Protein AF-A0A357XX89-F1 (afdb_monomer_lite)

Foldseek 3Di:
DQLCLQLQHDDDDPPPDDDDHHDVDDDDDPPPLPDRARLPAQEAEAQAADPDLVSVLSRCVSPVRDDPVHPHHHYFYQRCNCVNQFASVPRDPDDDPPDDDDDQDWDADPPPRDTGHPPDQADPPPGDGDDDPDPDHGHPGTDPGDNHFFDKDKDKAFFPDKAKDWDDDVPDDPPDFIWIKIWTDRDDVDTAIDIQGLQDDDPSNVVNQVVLVVFFPEGRDNHSVVVNVQVVVQRGFDFRMWIWMDGGPDPHIDTDDTHTDPDHDDHPVVCPPDPPVPPPVVVPPPDDDDWDWDQPPDDDPPDDPPRTDTDDPDDPDPDDDDD

Sequence (323 aa):
RILRRFKGESFQKDLLGSETGPLKYLANVNVLTTGFDAPNVDCVILLRPTASPGLYYQMVGRGFRLHETKNDCLVLDYGGNILRHGPVDAIQIGEKQSKGGGNAPAKECPECLALIHAALRTCPDCGYEFPEPEKEKHDDHASNEGVLSGEITDTEWDVEEVHYHVHTRRGAAESDPRTMRVDYRVGFNQYQSEWVCPEHSGWARKKFEKWWSDRSNDPPPDSAEDAVKLADAGSLSIPVNIVVRKIGGEKFDRIIKYTLPPEKPPAVGELVETDMSLCEKCLNSGYDDGFELVCKNGWKPGGDCSHFEGVTENNPDTDDVPF

pLDDT: mean 72.77, std 19.87, range [28.16, 97.06]

Radius of gyration: 30.78 Å; chains: 1; bounding box: 59×61×98 Å

Structure (mmCIF, N/CA/C/O backbone):
data_AF-A0A357XX89-F1
#
_entry.id   AF-A0A357XX89-F1
#
loop_
_atom_site.group_PDB
_atom_site.id
_atom_site.type_symbol
_atom_site.label_atom_id
_atom_site.label_alt_id
_atom_site.label_comp_id
_atom_site.label_asym_id
_atom_site.label_entity_id
_atom_site.label_seq_id
_atom_site.pdbx_PDB_ins_code
_atom_site.Cartn_x
_atom_site.Cartn_y
_atom_site.Cartn_z
_atom_site.occupancy
_atom_site.B_iso_or_equiv
_atom_site.auth_seq_id
_atom_site.auth_comp_id
_atom_site.auth_asym_id
_atom_site.auth_atom_id
_atom_site.pdbx_PDB_model_num
ATOM 1 N N . ARG A 1 1 ? -26.723 5.612 37.850 1.00 74.56 1 ARG A N 1
ATOM 2 C CA . ARG A 1 1 ? -26.738 4.140 38.069 1.00 74.56 1 ARG A CA 1
ATOM 3 C C . ARG A 1 1 ? -25.933 3.380 37.008 1.00 74.56 1 ARG A C 1
ATOM 5 O O . ARG A 1 1 ? -24.993 2.704 37.388 1.00 74.56 1 ARG A O 1
ATOM 12 N N . ILE A 1 2 ? -26.245 3.509 35.709 1.00 81.44 2 ILE A N 1
ATOM 13 C CA . ILE A 1 2 ? -25.556 2.785 34.613 1.00 81.44 2 ILE A CA 1
ATOM 14 C C . ILE A 1 2 ? -24.047 3.083 34.568 1.00 81.44 2 ILE A C 1
ATOM 16 O O . ILE A 1 2 ? -23.249 2.156 34.601 1.00 81.44 2 ILE A O 1
ATOM 20 N N . LEU A 1 3 ? -23.655 4.364 34.592 1.00 83.62 3 LEU A N 1
ATOM 21 C CA . LEU A 1 3 ? -22.240 4.754 34.494 1.00 83.62 3 LEU A CA 1
ATOM 22 C C . LEU A 1 3 ? -21.387 4.213 35.652 1.00 83.62 3 LEU A C 1
ATOM 24 O O . LEU A 1 3 ? -20.301 3.713 35.412 1.00 83.62 3 LEU A O 1
ATOM 28 N N . ARG A 1 4 ? -21.901 4.237 36.891 1.00 80.94 4 ARG A N 1
ATOM 29 C CA . ARG A 1 4 ? -21.201 3.670 38.061 1.00 80.94 4 ARG A CA 1
ATOM 30 C C . ARG A 1 4 ? -20.946 2.167 37.912 1.00 80.94 4 ARG A C 1
ATOM 32 O O . ARG A 1 4 ? -19.839 1.710 38.150 1.00 80.94 4 ARG A O 1
ATOM 39 N N . ARG A 1 5 ? -21.946 1.417 37.429 1.00 84.56 5 ARG A N 1
ATOM 40 C CA . ARG A 1 5 ? -21.818 -0.028 37.162 1.00 84.56 5 ARG A CA 1
ATOM 41 C C . ARG A 1 5 ? -20.807 -0.342 36.061 1.00 84.56 5 ARG A C 1
ATOM 43 O O . ARG A 1 5 ? -20.172 -1.386 36.121 1.00 84.56 5 ARG A O 1
ATOM 50 N N . PHE A 1 6 ? -20.685 0.528 35.060 1.00 86.44 6 PHE A N 1
ATOM 51 C CA . PHE A 1 6 ? -19.692 0.385 33.994 1.00 86.44 6 PHE A CA 1
ATOM 52 C C . PHE A 1 6 ? -18.270 0.737 34.463 1.00 86.44 6 PHE A C 1
ATOM 54 O O . PHE A 1 6 ? -17.306 0.105 34.050 1.00 86.44 6 PHE A O 1
ATOM 61 N N . LYS A 1 7 ? -18.135 1.695 35.388 1.00 84.50 7 LYS A N 1
ATOM 62 C CA . LYS A 1 7 ? -16.857 2.041 36.034 1.00 84.50 7 LYS A CA 1
ATOM 63 C C . LYS A 1 7 ? -16.390 1.022 37.084 1.00 84.50 7 LYS A C 1
ATOM 65 O O . LYS A 1 7 ? -15.331 1.200 37.666 1.00 84.50 7 LYS A O 1
ATOM 70 N N . GLY A 1 8 ? -17.195 -0.002 37.378 1.00 78.75 8 GLY A N 1
ATOM 71 C CA . GLY A 1 8 ? -16.906 -0.960 38.448 1.00 78.75 8 GLY A CA 1
ATOM 72 C C . GLY A 1 8 ? -17.063 -0.392 39.866 1.00 78.75 8 GLY A C 1
ATOM 73 O O . GLY A 1 8 ? -16.639 -1.028 40.824 1.00 78.75 8 GLY A O 1
ATOM 74 N N . GLU A 1 9 ? -17.686 0.781 40.025 1.00 79.69 9 GLU A N 1
ATOM 75 C CA . GLU A 1 9 ? -17.925 1.388 41.338 1.00 79.69 9 GLU A CA 1
ATOM 76 C C . GLU A 1 9 ? -19.002 0.606 42.109 1.00 79.69 9 GLU A C 1
ATOM 78 O O . GLU A 1 9 ? -20.090 0.328 41.586 1.00 79.69 9 GLU A O 1
ATOM 83 N N . SER A 1 10 ? -18.732 0.304 43.383 1.00 64.69 10 SER A N 1
ATOM 84 C CA . SER A 1 10 ? -19.723 -0.280 44.285 1.00 64.69 10 SER A CA 1
ATOM 85 C C . SER A 1 10 ? -20.848 0.728 44.559 1.00 64.69 10 SER A C 1
ATOM 87 O O . SER A 1 10 ? -20.623 1.913 44.810 1.00 64.69 10 SER A O 1
ATOM 89 N N . PHE A 1 11 ? -22.100 0.278 44.463 1.00 65.50 11 PHE A N 1
ATOM 90 C CA . PHE A 1 11 ? -23.271 1.139 44.635 1.00 65.50 11 PHE A CA 1
ATOM 91 C C . PHE A 1 11 ? -24.278 0.509 45.599 1.00 65.50 11 PHE A C 1
ATOM 93 O O . PHE A 1 11 ? -24.669 -0.646 45.433 1.00 65.50 11 PHE A O 1
ATOM 100 N N . GLN A 1 12 ? -24.719 1.288 46.588 1.00 57.09 12 GLN A N 1
ATOM 101 C CA . GLN A 1 12 ? -25.722 0.890 47.577 1.00 57.09 12 GLN A CA 1
ATOM 102 C C . GLN A 1 12 ? -27.133 0.929 46.955 1.00 57.09 12 GLN A C 1
ATOM 104 O O . GLN A 1 12 ? -27.479 1.871 46.245 1.00 57.09 12 GLN A O 1
ATOM 109 N N . LYS A 1 13 ? -27.930 -0.124 47.160 1.00 64.69 13 LYS A N 1
ATOM 110 C CA . LYS A 1 13 ? -29.191 -0.385 46.433 1.00 64.69 13 LYS A CA 1
ATOM 111 C C . LYS A 1 13 ? -30.375 0.482 46.862 1.00 64.69 13 LYS A C 1
ATOM 113 O O . LYS A 1 13 ? -30.379 1.048 47.948 1.00 64.69 13 LYS A O 1
ATOM 118 N N . ASP A 1 14 ? -31.409 0.481 46.012 1.00 60.31 14 ASP A N 1
ATOM 119 C CA . ASP A 1 14 ? -32.775 0.839 46.411 1.00 60.31 14 ASP A CA 1
ATOM 120 C C . ASP A 1 14 ? -33.359 -0.150 47.445 1.00 60.31 14 ASP A C 1
ATOM 122 O O . ASP A 1 14 ? -32.772 -1.202 47.722 1.00 60.31 14 ASP A O 1
ATOM 126 N N . LEU A 1 15 ? -34.515 0.230 48.004 1.00 55.16 15 LEU A N 1
ATOM 127 C CA . LEU A 1 15 ? -35.233 -0.369 49.137 1.00 55.16 15 LEU A CA 1
ATOM 128 C C . LEU A 1 15 ? -35.388 -1.909 49.120 1.00 55.16 15 LEU A C 1
ATOM 130 O O . LEU A 1 15 ? -35.645 -2.479 50.177 1.00 55.16 15 LEU A O 1
ATOM 134 N N . LEU A 1 16 ? -35.253 -2.585 47.969 1.00 64.25 16 LEU A N 1
ATOM 135 C CA . LEU A 1 16 ? -35.561 -4.019 47.798 1.00 64.25 16 LEU A CA 1
ATOM 136 C C . LEU A 1 16 ? -34.347 -4.954 47.633 1.00 64.25 16 LEU A C 1
ATOM 138 O O . LEU A 1 16 ? -34.515 -6.156 47.442 1.00 64.25 16 LEU A O 1
ATOM 142 N N . GLY A 1 17 ? -33.111 -4.461 47.742 1.00 56.22 17 GLY A N 1
ATOM 143 C CA . GLY A 1 17 ? -31.996 -5.339 48.122 1.00 56.22 17 GLY A CA 1
ATOM 144 C C . GLY A 1 17 ? -31.477 -6.370 47.095 1.00 56.22 17 GLY A C 1
ATOM 145 O O . GLY A 1 17 ? -30.687 -7.223 47.490 1.00 56.22 17 GLY A O 1
ATOM 146 N N . SER A 1 18 ? -31.758 -6.295 45.786 1.00 59.16 18 SER A N 1
ATOM 147 C CA . SER A 1 18 ? -31.159 -7.180 44.746 1.00 59.16 18 SER A CA 1
ATOM 148 C C . SER A 1 18 ? -29.853 -6.647 44.107 1.00 59.16 18 SER A C 1
ATOM 150 O O . SER A 1 18 ? -29.812 -5.487 43.688 1.00 59.16 18 SER A O 1
ATOM 152 N N . GLU A 1 19 ? -28.764 -7.444 44.044 1.00 57.56 19 GLU A N 1
ATOM 153 C CA . GLU A 1 19 ? -27.449 -7.032 43.474 1.00 57.56 19 GLU A CA 1
ATOM 154 C C . GLU A 1 19 ? -27.511 -6.950 41.955 1.00 57.56 19 GLU A C 1
ATOM 156 O O . GLU A 1 19 ? -27.766 -7.939 41.280 1.00 57.56 19 GLU A O 1
ATOM 161 N N . THR A 1 20 ? -27.259 -5.760 41.404 1.00 64.62 20 THR A N 1
ATOM 162 C CA . THR A 1 20 ? -27.005 -5.602 39.970 1.00 64.62 20 THR A CA 1
ATOM 163 C C . THR A 1 20 ? -25.501 -5.515 39.751 1.00 64.62 20 THR A C 1
ATOM 165 O O . THR A 1 20 ? -24.910 -4.486 40.076 1.00 64.62 20 THR A O 1
ATOM 168 N N . GLY A 1 21 ? -24.908 -6.575 39.197 1.00 72.25 21 GLY A N 1
ATOM 169 C CA . GLY A 1 21 ? -23.471 -6.669 38.920 1.00 72.25 21 GLY A CA 1
ATOM 170 C C . GLY A 1 21 ? -22.940 -5.629 37.915 1.00 72.25 21 GLY A C 1
ATOM 171 O O . GLY A 1 21 ? -23.723 -4.843 37.353 1.00 72.25 21 GLY A O 1
ATOM 172 N N . PRO A 1 22 ? -21.616 -5.602 37.687 1.00 81.62 22 PRO A N 1
ATOM 173 C CA . PRO A 1 22 ? -20.968 -4.648 36.790 1.00 81.62 22 PRO A CA 1
ATOM 174 C C . PRO A 1 22 ? -21.468 -4.786 35.346 1.00 81.62 22 PRO A C 1
ATOM 176 O O . PRO A 1 22 ? -21.982 -5.830 34.942 1.00 81.62 22 PRO A O 1
ATOM 179 N N . LEU A 1 23 ? -21.353 -3.708 34.571 1.00 85.25 23 LEU A N 1
ATOM 180 C CA . LEU A 1 23 ? -21.664 -3.718 33.139 1.00 85.25 23 LEU A CA 1
ATOM 181 C C . LEU A 1 23 ? -20.370 -3.834 32.340 1.00 85.25 23 LEU A C 1
ATOM 183 O O . LEU A 1 23 ? -19.458 -3.046 32.555 1.00 85.25 23 LEU A O 1
ATOM 187 N N . LYS A 1 24 ? -20.327 -4.781 31.398 1.00 86.31 24 LYS A N 1
ATOM 188 C CA . LYS A 1 24 ? -19.157 -5.013 30.539 1.00 86.31 24 LYS A CA 1
ATOM 189 C C . LYS A 1 24 ? -19.110 -4.086 29.318 1.00 86.31 24 LYS A C 1
ATOM 191 O O . LYS A 1 24 ? -18.036 -3.751 28.846 1.00 86.31 24 LYS A O 1
ATOM 196 N N . TYR A 1 25 ? -20.273 -3.651 28.829 1.00 89.31 25 TYR A N 1
ATOM 197 C CA . TYR A 1 25 ? -20.396 -2.849 27.610 1.00 89.31 25 TYR A CA 1
ATOM 198 C C . TYR A 1 25 ? -21.240 -1.599 27.855 1.00 89.31 25 TYR A C 1
ATOM 200 O O . TYR A 1 25 ? -22.213 -1.632 28.616 1.00 89.31 25 TYR A O 1
ATOM 208 N N . LEU A 1 26 ? -20.888 -0.509 27.173 1.00 89.56 26 LEU A N 1
ATOM 209 C CA . LEU A 1 26 ? -21.631 0.748 27.182 1.00 89.56 26 LEU A CA 1
ATOM 210 C C . LEU A 1 26 ? -21.747 1.290 25.755 1.00 89.56 26 LEU A C 1
ATOM 212 O O . LEU A 1 26 ? -20.808 1.877 25.226 1.00 89.56 26 LEU A O 1
ATOM 216 N N . ALA A 1 27 ? -22.921 1.124 25.149 1.00 89.19 27 ALA A N 1
ATOM 217 C CA . ALA A 1 27 ? -23.245 1.756 23.876 1.00 89.19 27 ALA A CA 1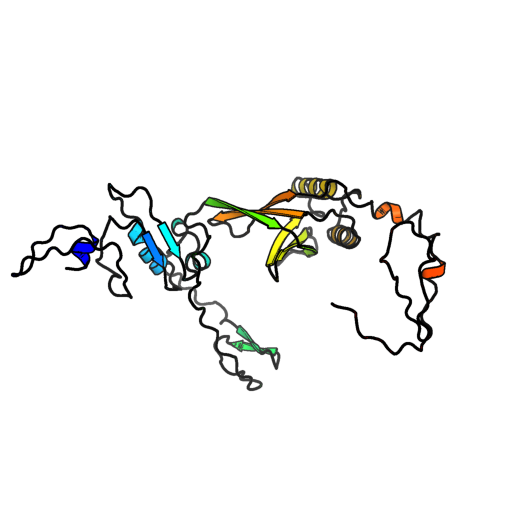
ATOM 218 C C . ALA A 1 27 ? -23.744 3.188 24.114 1.00 89.19 27 ALA A C 1
ATOM 220 O O . ALA A 1 27 ? -24.584 3.424 24.988 1.00 89.19 27 ALA A O 1
ATOM 221 N N . ASN A 1 28 ? -23.241 4.154 23.343 1.00 82.94 28 ASN A N 1
ATOM 222 C CA . ASN A 1 28 ? -23.721 5.533 23.384 1.00 82.94 28 ASN A CA 1
ATOM 223 C C . ASN A 1 28 ? -23.879 6.104 21.968 1.00 82.94 28 ASN A C 1
ATOM 225 O O . ASN A 1 28 ? -23.154 5.723 21.055 1.00 82.94 28 ASN A O 1
ATOM 229 N N . VAL A 1 29 ? -24.821 7.037 21.806 1.00 81.62 29 VAL A N 1
ATOM 230 C CA . VAL A 1 29 ? -25.044 7.770 20.552 1.00 81.62 29 VAL A CA 1
ATOM 231 C C . VAL A 1 29 ? -25.121 9.258 20.874 1.00 81.62 29 VAL A C 1
ATOM 233 O O . VAL A 1 29 ? -26.150 9.738 21.330 1.00 81.62 29 VAL A O 1
ATOM 236 N N . ASN A 1 30 ? -24.024 9.994 20.685 1.00 73.75 30 ASN A N 1
ATOM 237 C CA . ASN A 1 30 ? -23.922 11.447 20.922 1.00 73.75 30 ASN A CA 1
ATOM 238 C C . ASN A 1 30 ? -24.234 11.946 22.354 1.00 73.75 30 ASN A C 1
ATOM 240 O O . ASN A 1 30 ? -24.236 13.153 22.572 1.00 73.75 30 ASN A O 1
ATOM 244 N N . VAL A 1 31 ? -24.470 11.067 23.336 1.00 70.56 31 VAL A N 1
ATOM 245 C CA . VAL A 1 31 ? -24.828 11.479 24.711 1.00 70.56 31 VAL A CA 1
ATOM 246 C C . VAL A 1 31 ? -23.597 11.701 25.589 1.00 70.56 31 VAL A C 1
ATOM 248 O O . VAL A 1 31 ? -23.549 12.644 26.368 1.00 70.56 31 VAL A O 1
ATOM 251 N N . LEU A 1 32 ? -22.585 10.838 25.479 1.00 69.06 32 LEU A N 1
ATOM 252 C CA . LEU A 1 32 ? -21.416 10.861 26.369 1.00 69.06 32 LEU A CA 1
ATOM 253 C C . LEU A 1 32 ? -20.249 11.659 25.782 1.00 69.06 32 LEU A C 1
ATOM 255 O O . LEU A 1 32 ? -19.093 11.353 26.061 1.00 69.06 32 LEU A O 1
ATOM 259 N N . THR A 1 33 ? -20.521 12.652 24.937 1.00 57.06 33 THR A N 1
ATOM 260 C CA . THR A 1 33 ? -19.503 13.398 24.177 1.00 57.06 33 THR A CA 1
ATOM 261 C C . THR A 1 33 ? -18.570 14.216 25.071 1.00 57.06 33 THR A C 1
ATOM 263 O O . THR A 1 33 ? -17.394 14.336 24.742 1.00 57.06 33 THR A O 1
ATOM 266 N N . THR A 1 34 ? -19.034 14.677 26.235 1.00 58.53 34 THR A N 1
ATOM 267 C CA . THR A 1 34 ? -18.236 15.392 27.244 1.00 58.53 34 THR A CA 1
ATOM 268 C C . THR A 1 34 ? -18.560 14.899 28.661 1.00 58.53 34 THR A C 1
ATOM 270 O O . THR A 1 34 ? -19.632 14.356 28.914 1.00 58.53 34 THR A O 1
ATOM 273 N N . GLY A 1 35 ? -17.614 15.033 29.600 1.00 60.44 35 GLY A N 1
ATOM 274 C CA . GLY A 1 35 ? -17.847 14.751 31.028 1.00 60.44 35 GLY A CA 1
ATOM 275 C C . GLY A 1 35 ? -17.970 13.271 31.430 1.00 60.44 35 GLY A C 1
ATOM 276 O O . GLY A 1 35 ? -18.218 12.977 32.598 1.00 60.44 35 GLY A O 1
ATOM 277 N N . PHE A 1 36 ? -17.782 12.330 30.499 1.00 75.38 36 PHE A N 1
ATOM 278 C CA . PHE A 1 36 ? -17.672 10.902 30.805 1.00 75.38 36 PHE A CA 1
ATOM 279 C C . PHE A 1 36 ? -16.204 10.487 30.915 1.00 75.38 36 PHE A C 1
ATOM 281 O O . PHE A 1 36 ? -15.480 10.522 29.922 1.00 75.38 36 PHE A O 1
ATOM 288 N N . ASP A 1 37 ? -15.804 10.064 32.113 1.00 76.62 37 ASP A N 1
ATOM 289 C CA . ASP A 1 37 ? -14.458 9.574 32.412 1.00 76.62 37 ASP A CA 1
ATOM 290 C C . ASP A 1 37 ? -14.527 8.173 33.029 1.00 76.62 37 ASP A C 1
ATOM 292 O O . ASP A 1 37 ? -15.122 7.989 34.095 1.00 76.62 37 ASP A O 1
ATOM 296 N N . ALA A 1 38 ? -13.976 7.186 32.328 1.00 84.31 38 ALA A N 1
ATOM 297 C CA . ALA A 1 38 ? -13.921 5.786 32.741 1.00 84.31 38 ALA A CA 1
ATOM 298 C C . ALA A 1 38 ? -12.533 5.229 32.380 1.00 84.31 38 ALA A C 1
ATOM 300 O O . ALA A 1 38 ? -12.352 4.708 31.280 1.00 84.31 38 ALA A O 1
ATOM 301 N N . PRO A 1 39 ? -11.534 5.373 33.272 1.00 85.31 39 PRO A N 1
ATOM 302 C CA . PRO A 1 39 ? -10.160 4.955 32.987 1.00 85.31 39 PRO A CA 1
ATOM 303 C C . PRO A 1 39 ? -10.019 3.457 32.690 1.00 85.31 39 PRO A C 1
ATOM 305 O O . PRO A 1 39 ? -9.122 3.048 31.958 1.00 85.31 39 PRO A O 1
ATOM 308 N N . ASN A 1 40 ? -10.951 2.654 33.208 1.00 87.12 40 ASN A N 1
ATOM 309 C CA . ASN A 1 40 ? -11.026 1.206 33.044 1.00 87.12 40 ASN A CA 1
ATOM 310 C C . ASN A 1 40 ? -11.440 0.735 31.634 1.00 87.12 40 ASN A C 1
ATOM 312 O O . ASN A 1 40 ? -11.583 -0.465 31.434 1.00 87.12 40 ASN A O 1
ATOM 316 N N . VAL A 1 41 ? -11.667 1.639 30.674 1.00 90.31 41 VAL A N 1
ATOM 317 C CA . VAL A 1 41 ? -11.981 1.276 29.281 1.00 90.31 41 VAL A CA 1
ATOM 318 C C . VAL A 1 41 ? -10.730 0.749 28.580 1.00 90.31 41 VAL A C 1
ATOM 320 O O . VAL A 1 41 ? -9.756 1.487 28.425 1.00 90.31 41 VAL A O 1
ATOM 323 N N . ASP A 1 42 ? -10.787 -0.500 28.133 1.00 91.44 42 ASP A N 1
ATOM 324 C CA . ASP A 1 42 ? -9.750 -1.245 27.403 1.00 91.44 42 ASP A CA 1
ATOM 325 C C . ASP A 1 42 ? -10.167 -1.613 25.966 1.00 91.44 42 ASP A C 1
ATOM 327 O O . ASP A 1 42 ? -9.383 -2.180 25.214 1.00 91.44 42 ASP A O 1
ATOM 331 N N . CYS A 1 43 ? -11.395 -1.282 25.557 1.00 91.94 43 CYS A N 1
ATOM 332 C CA . CYS A 1 43 ? -11.890 -1.526 24.208 1.00 91.94 43 CYS A CA 1
ATOM 333 C C . CYS A 1 43 ? -12.809 -0.391 23.736 1.00 91.94 43 CYS A C 1
ATOM 335 O O . CYS A 1 43 ? -13.761 -0.009 24.427 1.00 91.94 43 CYS A O 1
ATOM 337 N N . VAL A 1 44 ? -12.540 0.139 22.542 1.00 91.75 44 VAL A N 1
ATOM 338 C CA . VAL A 1 44 ? -13.346 1.167 21.873 1.00 91.75 44 VAL A CA 1
ATOM 339 C C . VAL A 1 44 ? -13.814 0.636 20.522 1.00 91.75 44 VAL A C 1
ATOM 341 O O . VAL A 1 44 ? -13.001 0.304 19.667 1.00 91.75 44 VAL A O 1
ATOM 344 N N . ILE A 1 45 ? -15.132 0.599 20.313 1.00 92.19 45 ILE A N 1
ATOM 345 C CA . ILE A 1 45 ? -15.744 0.150 19.057 1.00 92.19 45 ILE A CA 1
ATOM 346 C C . ILE A 1 45 ? -16.376 1.352 18.349 1.00 92.19 45 ILE A C 1
ATOM 348 O O . ILE A 1 45 ? -17.290 1.988 18.884 1.00 92.19 45 ILE A O 1
ATOM 352 N N . LEU A 1 46 ? -15.902 1.667 17.145 1.00 89.31 46 LEU A N 1
ATOM 353 C CA . LEU A 1 46 ? -16.400 2.752 16.304 1.00 89.31 46 LEU A CA 1
ATOM 354 C C . LEU A 1 46 ? -17.375 2.190 15.265 1.00 89.31 46 LEU A C 1
ATOM 356 O O . LEU A 1 46 ? -16.976 1.667 14.233 1.00 89.31 46 LEU A O 1
ATOM 360 N N . LEU A 1 47 ? -18.673 2.344 15.530 1.00 89.44 47 LEU A N 1
ATOM 361 C CA . LEU A 1 47 ? -19.759 1.947 14.616 1.00 89.44 47 LEU A CA 1
ATOM 362 C C . LEU A 1 47 ? -20.321 3.136 13.820 1.00 89.44 47 LEU A C 1
ATOM 364 O O . LEU A 1 47 ? -21.471 3.128 13.383 1.00 89.44 47 LEU A O 1
ATOM 368 N N . ARG A 1 48 ? -19.551 4.223 13.711 1.00 82.75 48 ARG A N 1
ATOM 369 C CA . ARG A 1 48 ? -19.993 5.469 13.082 1.00 82.75 48 ARG A CA 1
ATOM 370 C C . ARG A 1 48 ? -18.872 6.070 12.235 1.00 82.75 48 ARG A C 1
ATOM 372 O O . ARG A 1 48 ? -17.815 6.358 12.798 1.00 82.75 48 ARG A O 1
ATOM 379 N N . PRO A 1 49 ? -19.115 6.371 10.950 1.00 82.12 49 PRO A N 1
ATOM 380 C CA . PRO A 1 49 ? -18.207 7.200 10.170 1.00 82.12 49 PRO A CA 1
ATOM 381 C C . PRO A 1 49 ? -18.252 8.661 10.650 1.00 82.12 49 PRO A C 1
ATOM 383 O O . PRO A 1 49 ? -19.324 9.232 10.879 1.00 82.12 49 PRO A O 1
ATOM 386 N N . THR A 1 50 ? -17.092 9.299 10.788 1.00 78.69 50 THR A N 1
ATOM 387 C CA . THR A 1 50 ? -16.960 10.738 11.057 1.00 78.69 50 THR A CA 1
ATOM 388 C C . THR A 1 50 ? -16.022 11.392 10.051 1.00 78.69 50 THR A C 1
ATOM 390 O O . THR A 1 50 ? -14.955 10.870 9.754 1.00 78.69 50 THR A O 1
ATOM 393 N N . ALA A 1 51 ? -16.386 12.580 9.564 1.00 79.00 51 ALA A N 1
ATOM 394 C CA . ALA A 1 51 ? -15.497 13.434 8.772 1.00 79.00 51 ALA A CA 1
ATOM 395 C C . ALA A 1 51 ? -14.626 14.361 9.643 1.00 79.00 51 ALA A C 1
ATOM 397 O O . ALA A 1 51 ? -13.767 15.061 9.122 1.00 79.00 51 ALA A O 1
ATOM 398 N N . SER A 1 52 ? -14.845 14.396 10.963 1.00 82.12 52 SER A N 1
ATOM 399 C CA . SER A 1 52 ? -14.068 15.216 11.897 1.00 82.12 52 SER A CA 1
ATOM 400 C C . SER A 1 52 ? -12.921 14.404 12.518 1.00 82.12 52 SER A C 1
ATOM 402 O O . SER A 1 52 ? -13.214 13.491 13.302 1.00 82.12 52 SER A O 1
ATOM 404 N N . PRO A 1 53 ? -11.647 14.770 12.258 1.00 76.56 53 PRO A N 1
ATOM 405 C CA . PRO A 1 53 ? -10.490 14.129 12.887 1.00 76.56 53 PRO A CA 1
ATOM 406 C C . PRO A 1 53 ? -10.478 14.333 14.405 1.00 76.56 53 PRO A C 1
ATOM 408 O O . PRO A 1 53 ? -10.152 13.427 15.162 1.00 76.56 53 PRO A O 1
ATOM 411 N N . GLY A 1 54 ? -10.910 15.511 14.873 1.00 82.50 54 GLY A N 1
ATOM 412 C CA . GLY A 1 54 ? -11.003 15.808 16.302 1.00 82.50 54 GLY A CA 1
ATOM 413 C C . GLY A 1 54 ? -12.030 14.934 17.022 1.00 82.50 54 GLY A C 1
ATOM 414 O O . GLY A 1 54 ? -11.752 14.439 18.112 1.00 82.50 54 GLY A O 1
ATOM 415 N N . LEU A 1 55 ? -13.193 14.684 16.408 1.00 83.69 55 LEU A N 1
ATOM 416 C CA . LEU A 1 55 ? -14.183 13.767 16.977 1.00 83.69 55 LEU A CA 1
ATOM 417 C C . LEU A 1 55 ? -13.659 12.327 16.992 1.00 83.69 55 LEU A C 1
ATOM 419 O O . LEU A 1 55 ? -13.864 11.622 17.973 1.00 83.69 55 LEU A O 1
ATOM 423 N N . TYR A 1 56 ? -12.962 11.903 15.936 1.00 84.81 56 TYR A N 1
ATOM 424 C CA . TYR A 1 56 ? -12.301 10.600 15.887 1.00 84.81 56 TYR A CA 1
ATOM 425 C C . TYR A 1 56 ? -11.274 10.439 17.019 1.00 84.81 56 TYR A C 1
ATOM 427 O O . TYR A 1 56 ? -11.403 9.513 17.822 1.00 84.81 56 TYR A O 1
ATOM 435 N N . TYR A 1 57 ? -10.366 11.406 17.183 1.00 85.81 57 TYR A N 1
ATOM 436 C CA . TYR A 1 57 ? -9.402 11.436 18.287 1.00 85.81 57 TYR A CA 1
ATOM 437 C C . TYR A 1 57 ? -10.090 11.395 19.659 1.00 85.81 57 TYR A C 1
ATOM 439 O O . TYR A 1 57 ? -9.680 10.655 20.547 1.00 85.81 57 TYR A O 1
ATOM 447 N N . GLN A 1 58 ? -11.180 12.144 19.845 1.00 85.88 58 GLN A N 1
ATOM 448 C CA . GLN A 1 58 ? -11.950 12.132 21.093 1.00 85.88 58 GLN A CA 1
ATOM 449 C C . GLN A 1 58 ? -12.650 10.794 21.362 1.00 85.88 58 GLN A C 1
ATOM 451 O O . GLN A 1 58 ? -12.800 10.410 22.523 1.00 85.88 58 GLN A O 1
ATOM 456 N N . MET A 1 59 ? -13.117 10.097 20.322 1.00 87.88 59 MET A N 1
ATOM 457 C CA . MET A 1 59 ? -13.751 8.786 20.464 1.00 87.88 59 MET A CA 1
ATOM 458 C C . MET A 1 59 ? -12.732 7.734 20.896 1.00 87.88 59 MET A C 1
ATOM 460 O O . MET A 1 59 ? -12.968 7.060 21.901 1.00 87.88 59 MET A O 1
ATOM 464 N N . VAL A 1 60 ? -11.594 7.645 20.201 1.00 88.06 60 VAL A N 1
ATOM 465 C CA . VAL A 1 60 ? -10.526 6.693 20.547 1.00 88.06 60 VAL A CA 1
ATOM 466 C C . VAL A 1 60 ? -9.850 7.070 21.866 1.00 88.06 60 VAL A C 1
ATOM 468 O O . VAL A 1 60 ? -9.571 6.206 22.694 1.00 88.06 60 VAL A O 1
ATOM 471 N N . GLY A 1 61 ? -9.703 8.368 22.137 1.00 88.31 61 GLY A N 1
ATOM 472 C CA . GLY A 1 61 ? -9.071 8.898 23.345 1.00 88.31 61 GLY A CA 1
ATOM 473 C C . GLY A 1 61 ? -9.730 8.492 24.664 1.00 88.31 61 GLY A C 1
ATOM 474 O O . GLY A 1 61 ? -9.124 8.639 25.726 1.00 88.31 61 GLY A O 1
ATOM 475 N N . ARG A 1 62 ? -10.936 7.915 24.624 1.00 86.62 62 ARG A N 1
ATOM 476 C CA . ARG A 1 62 ? -11.566 7.279 25.794 1.00 86.62 62 ARG A CA 1
ATOM 477 C C . ARG A 1 62 ? -10.769 6.080 26.305 1.00 86.62 62 ARG A C 1
ATOM 479 O O . ARG A 1 62 ? -10.785 5.825 27.504 1.00 86.62 62 ARG A O 1
ATOM 486 N N . GLY A 1 63 ? -10.051 5.398 25.417 1.00 88.00 63 GLY A N 1
ATOM 487 C CA . GLY A 1 63 ? -9.188 4.262 25.726 1.00 88.00 63 GLY A CA 1
ATOM 488 C C . GLY A 1 63 ? -7.788 4.632 26.225 1.00 88.00 63 GLY A C 1
ATOM 489 O O . GLY A 1 63 ? -7.088 3.775 26.753 1.00 88.00 63 GLY A O 1
ATOM 490 N N . PHE A 1 64 ? -7.364 5.897 26.129 1.00 87.31 64 PHE A N 1
ATOM 491 C CA . PHE A 1 64 ? -5.969 6.300 26.398 1.00 87.31 64 PHE A CA 1
ATOM 492 C C . PHE A 1 64 ? -5.628 6.521 27.877 1.00 87.31 64 PHE A C 1
ATOM 494 O O . PHE A 1 64 ? -4.476 6.758 28.229 1.00 87.31 64 PHE A O 1
ATOM 501 N N . ARG A 1 65 ? -6.616 6.488 28.774 1.00 87.44 65 ARG A N 1
ATOM 502 C CA . ARG A 1 65 ? -6.396 6.726 30.209 1.00 87.44 65 ARG A CA 1
ATOM 503 C C . ARG A 1 65 ? -5.711 5.532 30.867 1.00 87.44 65 ARG A C 1
ATOM 505 O O . ARG A 1 65 ? -6.198 4.430 30.720 1.00 87.44 65 ARG A O 1
ATOM 512 N N . LEU A 1 66 ? -4.637 5.718 31.627 1.00 87.06 66 LEU A N 1
ATOM 513 C CA . LEU A 1 66 ? -3.993 4.605 32.339 1.00 87.06 66 LEU A CA 1
ATOM 514 C C . LEU A 1 66 ? -4.912 4.022 33.431 1.00 87.06 66 LEU A C 1
ATOM 516 O O . LEU A 1 66 ? -5.647 4.765 34.083 1.00 87.06 66 LEU A O 1
ATOM 520 N N . HIS A 1 67 ? -4.857 2.704 33.636 1.00 88.44 67 HIS A N 1
ATOM 521 C CA . HIS A 1 67 ? -5.593 1.996 34.687 1.00 88.44 67 HIS A CA 1
ATOM 522 C C . HIS A 1 67 ? -4.826 0.736 35.109 1.00 88.44 67 HIS A C 1
ATOM 524 O O . HIS A 1 67 ? -4.227 0.085 34.262 1.00 88.44 67 HIS A O 1
ATOM 530 N N . GLU A 1 68 ? -4.855 0.373 36.394 1.00 86.62 68 GLU A N 1
ATOM 531 C CA . GLU A 1 68 ? -4.035 -0.721 36.955 1.00 86.62 68 GLU A CA 1
ATOM 532 C C . GLU A 1 68 ? -4.288 -2.082 36.293 1.00 86.62 68 GLU A C 1
ATOM 534 O O . GLU A 1 68 ? -3.382 -2.895 36.159 1.00 86.62 68 GLU A O 1
ATOM 539 N N . THR A 1 69 ? -5.522 -2.330 35.855 1.00 83.12 69 THR A N 1
ATOM 540 C CA . THR A 1 69 ? -5.913 -3.586 35.197 1.00 83.12 69 THR A CA 1
ATOM 541 C C . THR A 1 69 ? -5.778 -3.545 33.675 1.00 83.12 69 THR A C 1
ATOM 543 O O . THR A 1 69 ? -6.256 -4.461 33.011 1.00 83.12 69 THR A O 1
ATOM 546 N N . LYS A 1 70 ? -5.216 -2.469 33.109 1.00 87.81 70 LYS A N 1
ATOM 547 C CA . LYS A 1 70 ? -5.179 -2.227 31.667 1.00 87.81 70 LYS A CA 1
ATOM 548 C C . LYS A 1 70 ? -3.743 -2.114 31.162 1.00 87.81 70 LYS A C 1
ATOM 550 O O . LYS A 1 70 ? -3.054 -1.149 31.480 1.00 87.81 70 LYS A O 1
ATOM 555 N N . ASN A 1 71 ? -3.342 -3.067 30.323 1.00 86.19 71 ASN A N 1
ATOM 556 C CA . ASN A 1 71 ? -2.034 -3.070 29.661 1.00 86.19 71 ASN A CA 1
ATOM 557 C C . ASN A 1 71 ? -2.077 -2.395 28.284 1.00 86.19 71 ASN A C 1
ATOM 559 O O . ASN A 1 71 ? -1.146 -1.687 27.912 1.00 86.19 71 ASN A O 1
ATOM 563 N N . ASP A 1 72 ? -3.171 -2.588 27.553 1.00 86.25 72 ASP A N 1
ATOM 564 C CA . ASP A 1 72 ? -3.398 -2.073 26.207 1.00 86.25 72 ASP A CA 1
ATOM 565 C C . ASP A 1 72 ? -4.871 -1.662 26.029 1.00 86.25 72 ASP A C 1
ATOM 567 O O . ASP A 1 72 ? -5.696 -1.834 26.930 1.00 86.25 72 ASP A O 1
ATOM 571 N N . CYS A 1 73 ? -5.187 -1.025 24.900 1.00 89.50 73 CYS A N 1
ATOM 572 C CA . CYS A 1 73 ? -6.558 -0.699 24.528 1.00 89.50 73 CYS A CA 1
ATOM 573 C C . CYS A 1 73 ? -6.822 -1.128 23.086 1.00 89.50 73 CYS A C 1
ATOM 575 O O . CYS A 1 73 ? -6.209 -0.596 22.160 1.00 89.50 73 CYS A O 1
ATOM 577 N N . LEU A 1 74 ? -7.786 -2.022 22.893 1.00 90.06 74 LEU A N 1
ATOM 578 C CA . LEU A 1 74 ? -8.233 -2.467 21.579 1.00 90.06 74 LEU A CA 1
ATOM 579 C C . LEU A 1 74 ? -9.132 -1.406 20.929 1.00 90.06 74 LEU A C 1
ATOM 581 O O . LEU A 1 74 ? -10.072 -0.906 21.551 1.00 90.06 74 LEU A O 1
ATOM 585 N N . VAL A 1 75 ? -8.877 -1.076 19.664 1.00 87.88 75 VAL A N 1
ATOM 586 C CA . VAL A 1 75 ? -9.718 -0.167 18.874 1.00 87.88 75 VAL A CA 1
ATOM 587 C C . VAL A 1 75 ? -10.253 -0.933 17.674 1.00 87.88 75 VAL A C 1
ATOM 589 O O . VAL A 1 75 ? -9.480 -1.412 16.856 1.00 87.88 75 VAL A O 1
ATOM 592 N N . LEU A 1 76 ? -11.576 -1.055 17.578 1.00 87.31 76 LEU A N 1
ATOM 593 C CA . LEU A 1 76 ? -12.256 -1.724 16.470 1.00 87.31 76 LEU A CA 1
ATOM 594 C C . LEU A 1 76 ? -13.028 -0.688 15.660 1.00 87.31 76 LEU A C 1
ATOM 596 O O . LEU A 1 76 ? -13.983 -0.098 16.169 1.00 87.31 76 LEU A O 1
ATOM 600 N N . ASP A 1 77 ? -12.633 -0.460 14.413 1.00 83.88 77 ASP A N 1
ATOM 601 C CA . ASP A 1 77 ? -13.257 0.541 13.550 1.00 83.88 77 ASP A CA 1
ATOM 602 C C . ASP A 1 77 ? -14.025 -0.094 12.393 1.00 83.88 77 ASP A C 1
ATOM 604 O O . ASP A 1 77 ? -13.429 -0.664 11.485 1.00 83.88 77 ASP A O 1
ATOM 608 N N . TYR A 1 78 ? -15.349 0.063 12.435 1.00 81.94 78 TYR A N 1
ATOM 609 C CA . TYR A 1 78 ? -16.302 -0.343 11.396 1.00 81.94 78 TYR A CA 1
ATOM 610 C C . TYR A 1 78 ? -16.841 0.875 10.617 1.00 81.94 78 TYR A C 1
ATOM 612 O O . TYR A 1 78 ? -17.700 0.749 9.747 1.00 81.94 78 TYR A O 1
ATOM 620 N N . GLY A 1 79 ? -16.396 2.092 10.964 1.00 76.56 79 GLY A N 1
ATOM 621 C CA . GLY A 1 79 ? -16.814 3.348 10.330 1.00 76.56 79 GLY A CA 1
ATOM 622 C C . GLY A 1 79 ? -15.817 3.898 9.303 1.00 76.56 79 GLY A C 1
ATOM 623 O O . GLY A 1 79 ? -15.987 5.033 8.837 1.00 76.56 79 GLY A O 1
ATOM 624 N N . GLY A 1 80 ? -14.749 3.152 9.000 1.00 74.12 80 GLY A N 1
ATOM 625 C CA . GLY A 1 80 ? -13.684 3.569 8.081 1.00 74.12 80 GLY A CA 1
ATOM 626 C C . GLY A 1 80 ? -12.985 4.865 8.509 1.00 74.12 80 GLY A C 1
ATOM 627 O O . GLY A 1 80 ? -12.585 5.675 7.676 1.00 74.12 80 GLY A O 1
ATOM 628 N N . ASN A 1 81 ? -12.915 5.138 9.809 1.00 81.38 81 ASN A N 1
ATOM 629 C CA . ASN A 1 81 ? -12.310 6.340 10.370 1.00 81.38 81 ASN A CA 1
ATOM 630 C C . ASN A 1 81 ? -10.781 6.294 10.348 1.00 81.38 81 ASN A C 1
ATOM 632 O O . ASN A 1 81 ? -10.183 7.319 10.029 1.00 81.38 81 ASN A O 1
ATOM 636 N N . ILE A 1 82 ? -10.165 5.142 10.633 1.00 74.94 82 ILE A N 1
ATOM 637 C CA . ILE A 1 82 ? -8.708 4.963 10.547 1.00 74.94 82 ILE A CA 1
ATOM 638 C C . ILE A 1 82 ? -8.260 5.199 9.103 1.00 74.94 82 ILE A C 1
ATOM 640 O O . ILE A 1 82 ? -7.373 6.009 8.862 1.00 74.94 82 ILE A O 1
ATOM 644 N N . LEU A 1 83 ? -8.949 4.594 8.130 1.00 64.12 83 LEU A N 1
ATOM 645 C CA . LEU A 1 83 ? -8.667 4.797 6.706 1.00 64.12 83 LEU A CA 1
ATOM 646 C C . LEU A 1 83 ? -8.800 6.273 6.292 1.00 64.12 83 LEU A C 1
ATOM 648 O O . LEU A 1 83 ? -8.010 6.789 5.506 1.00 64.12 83 LEU A O 1
ATOM 652 N N . ARG A 1 84 ? -9.803 6.970 6.836 1.00 74.94 84 ARG A N 1
ATOM 653 C CA . ARG A 1 84 ? -10.114 8.361 6.483 1.00 74.94 84 ARG A CA 1
ATOM 654 C C . ARG A 1 84 ? -9.167 9.386 7.107 1.00 74.94 84 ARG A C 1
ATOM 656 O O . ARG A 1 84 ? -8.881 10.397 6.469 1.00 74.94 84 ARG A O 1
ATOM 663 N N . HIS A 1 85 ? -8.740 9.174 8.352 1.00 74.00 85 HIS A N 1
ATOM 664 C CA . HIS A 1 85 ? -7.974 10.160 9.133 1.00 74.00 85 HIS A CA 1
ATOM 665 C C . HIS A 1 85 ? -6.519 9.758 9.381 1.00 74.00 85 HIS A C 1
ATOM 667 O O . HIS A 1 85 ? -5.729 10.607 9.790 1.00 74.00 85 HIS A O 1
ATOM 673 N N . GLY A 1 86 ? -6.167 8.500 9.127 1.00 65.81 86 GLY A N 1
ATOM 674 C CA . GLY A 1 86 ? -4.879 7.911 9.469 1.00 65.81 86 GLY A CA 1
ATOM 675 C C . GLY A 1 86 ? -4.780 7.449 10.933 1.00 65.81 86 GLY A C 1
ATOM 676 O O . GLY A 1 86 ? -5.767 7.495 11.683 1.00 65.81 86 GLY A O 1
ATOM 677 N N . PRO A 1 87 ? -3.577 7.005 11.348 1.00 73.44 87 PRO A N 1
ATOM 678 C CA . PRO A 1 87 ? -3.285 6.603 12.723 1.00 73.44 87 PRO A CA 1
ATOM 679 C C . PRO A 1 87 ? -3.600 7.713 13.729 1.00 73.44 87 PRO A C 1
ATOM 681 O O . PRO A 1 87 ? -3.416 8.899 13.441 1.00 73.44 87 PRO A O 1
ATOM 684 N N . VAL A 1 88 ? -4.078 7.350 14.921 1.00 76.56 88 VAL A N 1
ATOM 685 C CA . VAL A 1 88 ? -4.650 8.319 15.878 1.00 76.56 88 VAL A CA 1
ATOM 686 C C . VAL A 1 88 ? -3.611 9.300 16.421 1.00 76.56 88 VAL A C 1
ATOM 688 O O . VAL A 1 88 ? -3.914 10.470 16.655 1.00 76.56 88 VAL A O 1
ATOM 691 N N . ASP A 1 89 ? -2.385 8.833 16.606 1.00 71.31 89 ASP A N 1
ATOM 692 C CA . ASP A 1 89 ? -1.223 9.599 17.059 1.00 71.31 89 ASP A CA 1
ATOM 693 C C . ASP A 1 89 ? -0.646 10.528 15.977 1.00 71.31 89 ASP A C 1
ATOM 695 O O . ASP A 1 89 ? 0.022 11.511 16.297 1.00 71.31 89 ASP A O 1
ATOM 699 N N . ALA A 1 90 ? -0.951 10.262 14.706 1.00 65.06 90 ALA A N 1
ATOM 700 C CA . ALA A 1 90 ? -0.554 11.092 13.573 1.00 65.06 90 ALA A CA 1
ATOM 701 C C . ALA A 1 90 ? -1.576 12.197 13.234 1.00 65.06 90 ALA A C 1
ATOM 703 O O . ALA A 1 90 ? -1.320 13.025 12.353 1.00 65.06 90 ALA A O 1
ATOM 704 N N . ILE A 1 91 ? -2.727 12.251 13.920 1.00 68.50 91 ILE A N 1
ATOM 705 C CA . ILE A 1 91 ? -3.763 13.258 13.658 1.00 68.50 91 ILE A CA 1
ATOM 706 C C . ILE A 1 91 ? -3.260 14.646 14.062 1.00 68.50 91 ILE A C 1
ATOM 708 O O . ILE A 1 91 ? -3.197 15.005 15.238 1.00 68.50 91 ILE A O 1
ATOM 712 N N . GLN A 1 92 ? -3.002 15.492 13.068 1.00 60.97 92 GLN A N 1
ATOM 713 C CA . GLN A 1 92 ? -2.727 16.907 13.294 1.00 60.97 92 GLN A CA 1
ATOM 714 C C . GLN A 1 92 ? -4.038 17.694 13.397 1.00 60.97 92 GLN A C 1
ATOM 716 O O . GLN A 1 92 ? -4.632 18.092 12.394 1.00 60.97 92 GLN A O 1
ATOM 721 N N . ILE A 1 93 ? -4.496 17.955 14.625 1.00 60.00 93 ILE A N 1
ATOM 722 C CA . ILE A 1 93 ? -5.601 18.890 14.880 1.00 60.00 93 ILE A CA 1
ATOM 723 C C . ILE A 1 93 ? -5.034 20.315 14.833 1.00 60.00 93 ILE A C 1
ATOM 725 O O . ILE A 1 93 ? -4.775 20.938 15.859 1.00 60.00 93 ILE A O 1
ATOM 729 N N . GLY A 1 94 ? -4.776 20.816 13.625 1.00 47.91 94 GLY A N 1
ATOM 730 C CA . GLY A 1 94 ? -4.379 22.209 13.430 1.00 47.91 94 GLY A CA 1
ATOM 731 C C . GLY A 1 94 ? -5.512 23.176 13.784 1.00 47.91 94 GLY A C 1
ATOM 732 O O . GLY A 1 94 ? -6.692 22.876 13.578 1.00 47.91 94 GLY A O 1
ATOM 733 N N . GLU A 1 95 ? -5.160 24.368 14.278 1.00 45.28 95 GLU A N 1
ATOM 734 C CA . GLU A 1 95 ? -6.080 25.508 14.281 1.00 45.28 95 GLU A CA 1
ATOM 735 C C . GLU A 1 95 ? -6.593 25.720 12.853 1.00 45.28 95 GLU A C 1
ATOM 737 O O . GLU A 1 95 ? -5.818 25.628 11.898 1.00 45.28 95 GLU A O 1
ATOM 742 N N . LYS A 1 96 ? -7.907 25.947 12.702 1.00 43.12 96 LYS A N 1
ATOM 743 C CA . LYS A 1 96 ? -8.570 26.123 11.402 1.00 43.12 96 LYS A CA 1
ATOM 744 C C . LYS A 1 96 ? -7.718 27.011 10.494 1.00 43.12 96 LYS A C 1
ATOM 746 O O . LYS A 1 96 ? -7.724 28.230 10.642 1.00 43.12 96 LYS A O 1
ATOM 751 N N . GLN A 1 97 ? -7.067 26.418 9.495 1.00 39.47 97 GLN A N 1
ATOM 752 C CA . GLN A 1 97 ? -6.621 27.195 8.354 1.00 39.47 97 GLN A CA 1
ATOM 753 C C . GLN A 1 97 ? -7.882 27.632 7.618 1.00 39.47 97 GLN A C 1
ATOM 755 O O . GLN A 1 97 ? -8.514 26.859 6.899 1.00 39.47 97 GLN A O 1
ATOM 760 N N . SER A 1 98 ? -8.267 28.889 7.818 1.00 48.09 98 SER A N 1
ATOM 761 C CA . SER A 1 98 ? -9.111 29.602 6.876 1.00 48.09 98 SER A CA 1
ATOM 762 C C . SER A 1 98 ? -8.373 29.641 5.539 1.00 48.09 98 SER A C 1
ATOM 764 O O . SER A 1 98 ? -7.561 30.530 5.293 1.00 48.09 98 SER A O 1
ATOM 766 N N . LYS A 1 99 ? -8.620 28.662 4.673 1.00 41.22 99 LYS A N 1
ATOM 767 C CA . LYS A 1 99 ? -8.265 28.764 3.260 1.00 41.22 99 LYS A CA 1
ATOM 768 C C . LYS A 1 99 ? -9.543 28.832 2.448 1.00 41.22 99 LYS A C 1
ATOM 770 O O . LYS A 1 99 ? -10.042 27.841 1.929 1.00 41.22 99 LYS A O 1
ATOM 775 N N . GLY A 1 100 ? -10.057 30.057 2.358 1.00 47.50 100 GLY A N 1
ATOM 776 C CA . GLY A 1 100 ? -10.713 30.485 1.133 1.00 47.50 100 GLY A CA 1
ATOM 777 C C . GLY A 1 100 ? -9.727 30.364 -0.032 1.00 47.50 100 GLY A C 1
ATOM 778 O O . GLY A 1 100 ? -8.528 30.586 0.144 1.00 47.50 100 GLY A O 1
ATOM 779 N N . GLY A 1 101 ? -10.244 29.973 -1.197 1.00 40.25 101 GLY A N 1
ATOM 780 C CA . GLY A 1 101 ? -9.505 29.950 -2.463 1.00 40.25 101 GLY A CA 1
ATOM 781 C C . GLY A 1 101 ? -9.351 28.586 -3.143 1.00 40.25 101 GLY A C 1
ATOM 782 O O . GLY A 1 101 ? -8.674 28.513 -4.160 1.00 40.25 101 GLY A O 1
ATOM 783 N N . GLY A 1 102 ? -9.948 27.505 -2.632 1.00 39.75 102 GLY A N 1
ATOM 784 C CA . GLY A 1 102 ? -10.060 26.267 -3.409 1.00 39.75 102 GLY A CA 1
ATOM 785 C C . GLY A 1 102 ? -11.124 26.432 -4.492 1.00 39.75 102 GLY A C 1
ATOM 786 O O . GLY A 1 102 ? -12.247 26.815 -4.164 1.00 39.75 102 GLY A O 1
ATOM 787 N N . ASN A 1 103 ? -10.790 26.162 -5.760 1.00 44.84 103 ASN A N 1
ATOM 788 C CA . ASN A 1 103 ? -11.800 26.066 -6.816 1.00 44.84 103 ASN A CA 1
ATOM 789 C C . ASN A 1 103 ? -12.901 25.114 -6.348 1.00 44.84 103 ASN A C 1
ATOM 791 O O . ASN A 1 103 ? -12.610 24.036 -5.822 1.00 44.84 103 ASN A O 1
ATOM 795 N N . ALA A 1 104 ? -14.153 25.547 -6.488 1.00 49.59 104 ALA A N 1
ATOM 796 C CA . ALA A 1 104 ? -15.290 24.751 -6.072 1.00 49.59 104 ALA A CA 1
ATOM 797 C C . ALA A 1 104 ? -15.211 23.369 -6.749 1.00 49.59 104 ALA A C 1
ATOM 799 O O . ALA A 1 104 ? -14.902 23.311 -7.943 1.00 49.59 104 ALA A O 1
ATOM 800 N N . PRO A 1 105 ? -15.419 22.265 -6.008 1.00 59.81 105 PRO A N 1
ATOM 801 C CA . PRO A 1 105 ? -15.283 20.928 -6.566 1.00 59.81 105 PRO A CA 1
ATOM 802 C C . PRO A 1 105 ? -16.210 20.804 -7.776 1.00 59.81 105 PRO A C 1
ATOM 804 O O . PRO A 1 105 ? -17.405 21.086 -7.675 1.00 59.81 105 PRO A O 1
ATOM 807 N N . ALA A 1 106 ? -15.648 20.424 -8.920 1.00 75.75 106 ALA A N 1
ATOM 808 C CA . ALA A 1 106 ? -16.367 20.239 -10.173 1.00 75.75 106 ALA A CA 1
ATOM 809 C C . ALA A 1 106 ? -16.399 18.751 -10.540 1.00 75.75 106 ALA A C 1
ATOM 811 O O . ALA A 1 106 ? -15.500 17.995 -10.172 1.00 75.75 106 ALA A O 1
ATOM 812 N N . LYS A 1 107 ? -17.448 18.342 -11.246 1.00 73.25 107 LYS A N 1
ATOM 813 C CA . LYS A 1 107 ? -17.614 17.016 -11.842 1.00 73.25 107 LYS A CA 1
ATOM 814 C C . LYS A 1 107 ? -17.991 17.178 -13.309 1.00 73.25 107 LYS A C 1
ATOM 816 O O . LYS A 1 107 ? -18.607 18.175 -13.675 1.00 73.25 107 LYS A O 1
ATOM 821 N N . GLU A 1 108 ? -17.649 16.197 -14.125 1.00 74.38 108 GLU A N 1
ATOM 822 C CA . GLU A 1 108 ? -18.042 16.155 -15.530 1.00 74.38 108 GLU A CA 1
ATOM 823 C C . GLU A 1 108 ? -19.395 15.442 -15.672 1.00 74.38 108 GLU A C 1
ATOM 825 O O . GLU A 1 108 ? -19.655 14.440 -14.999 1.00 74.38 108 GLU A O 1
ATOM 830 N N . CYS A 1 109 ? -20.299 15.985 -16.487 1.00 68.44 109 CYS A N 1
ATOM 831 C CA . CYS A 1 109 ? -21.551 15.314 -16.813 1.00 68.44 109 CYS A CA 1
ATOM 832 C C . CYS A 1 109 ? -21.268 14.127 -17.747 1.00 68.44 109 CYS A C 1
ATOM 834 O O . CYS A 1 109 ? -20.688 14.341 -18.803 1.00 68.44 109 CYS A O 1
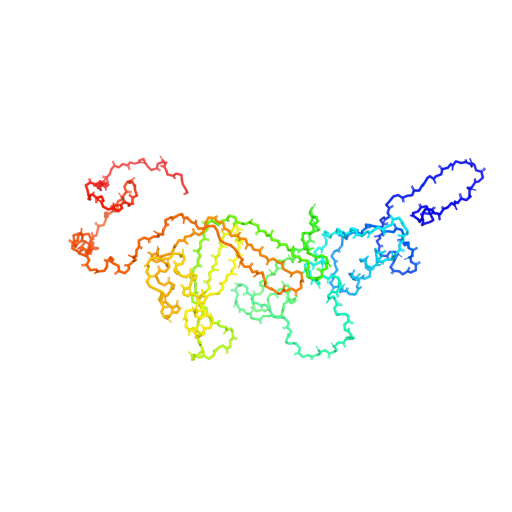ATOM 836 N N . PRO A 1 110 ? -21.714 12.901 -17.433 1.00 79.31 110 PRO A N 1
ATOM 837 C CA . PRO A 1 110 ? -21.426 11.733 -18.268 1.00 79.31 110 PRO A CA 1
ATOM 838 C C . PRO A 1 110 ? -22.131 11.760 -19.633 1.00 79.31 110 PRO A C 1
ATOM 840 O O . PRO A 1 110 ? -21.736 11.028 -20.531 1.00 79.31 110 PRO A O 1
ATOM 843 N N . GLU A 1 111 ? -23.175 12.578 -19.792 1.00 78.81 111 GLU A N 1
ATOM 844 C CA . GLU A 1 111 ? -23.970 12.630 -21.022 1.00 78.81 111 GLU A CA 1
ATOM 845 C C . GLU A 1 111 ? -23.490 13.716 -21.994 1.00 78.81 111 GLU A C 1
ATOM 847 O O . GLU A 1 111 ? -23.340 13.460 -23.184 1.00 78.81 111 GLU A O 1
ATOM 852 N N . CYS A 1 112 ? -23.225 14.931 -21.502 1.00 76.56 112 CYS A N 1
ATOM 853 C CA . CYS A 1 112 ? -22.825 16.064 -22.345 1.00 76.56 112 CYS A CA 1
ATOM 854 C C . CYS A 1 112 ? -21.395 16.562 -22.098 1.00 76.56 112 CYS A C 1
ATOM 856 O O . CYS A 1 112 ? -20.969 17.525 -22.733 1.00 76.56 112 CYS A O 1
ATOM 858 N N . LEU A 1 113 ? -20.666 15.937 -21.168 1.00 67.38 113 LEU A N 1
ATOM 859 C CA . LEU A 1 113 ? -19.278 16.252 -20.801 1.00 67.38 113 LEU A CA 1
ATOM 860 C C . LEU A 1 113 ? -19.064 17.675 -20.259 1.00 67.38 113 LEU A C 1
ATOM 862 O O . LEU A 1 113 ? -17.941 18.163 -20.158 1.00 67.38 113 LEU A O 1
ATOM 866 N N . ALA A 1 114 ? -20.141 18.355 -19.859 1.00 65.75 114 ALA A N 1
ATOM 867 C CA . ALA A 1 114 ? -20.044 19.657 -19.220 1.00 65.75 114 ALA A CA 1
ATOM 868 C C . ALA A 1 114 ? -19.385 19.547 -17.836 1.00 65.75 114 ALA A C 1
ATOM 870 O O . ALA A 1 114 ? -19.796 18.743 -16.994 1.00 65.75 114 ALA A O 1
ATOM 871 N N . LEU A 1 115 ? -18.397 20.404 -17.576 1.00 65.81 115 LEU A N 1
ATOM 872 C CA . LEU A 1 115 ? -17.798 20.589 -16.255 1.00 65.81 115 LEU A CA 1
ATOM 873 C C . LEU A 1 115 ? -18.723 21.445 -15.387 1.00 65.81 115 LEU A C 1
ATOM 875 O O . LEU A 1 115 ? -18.845 22.654 -15.576 1.00 65.81 115 LEU A O 1
ATOM 879 N N . ILE A 1 116 ? -19.364 20.811 -14.412 1.00 73.50 116 ILE A N 1
ATOM 880 C CA . ILE A 1 116 ? -20.390 21.423 -13.567 1.00 73.50 116 ILE A CA 1
ATOM 881 C C . ILE A 1 116 ? -20.031 21.293 -12.087 1.00 73.50 116 ILE A C 1
ATOM 883 O O . ILE A 1 116 ? -19.216 20.467 -11.683 1.00 73.50 116 ILE A O 1
ATOM 887 N N . HIS A 1 117 ? -20.654 22.100 -11.231 1.00 73.06 117 HIS A N 1
ATOM 888 C CA . HIS A 1 117 ? -20.392 22.050 -9.793 1.00 73.06 117 HIS A CA 1
ATOM 889 C C . HIS A 1 117 ? -20.783 20.681 -9.195 1.00 73.06 117 HIS A C 1
ATOM 891 O O . HIS A 1 117 ? -21.896 20.193 -9.408 1.00 73.06 117 HIS A O 1
ATOM 897 N N . ALA A 1 118 ? -19.903 20.070 -8.394 1.00 73.75 118 ALA A N 1
ATOM 898 C CA . ALA A 1 118 ? -20.036 18.689 -7.911 1.00 73.75 118 ALA A CA 1
ATOM 899 C C . ALA A 1 118 ? -21.334 18.423 -7.126 1.00 73.75 118 ALA A C 1
ATOM 901 O O . ALA A 1 118 ? -21.877 17.319 -7.172 1.00 73.75 118 ALA A O 1
ATOM 902 N N . ALA A 1 119 ? -21.866 19.451 -6.457 1.00 72.12 119 ALA A N 1
ATOM 903 C CA . ALA A 1 119 ? -23.093 19.365 -5.662 1.00 72.12 119 ALA A CA 1
ATOM 904 C C . ALA A 1 119 ? -24.408 19.341 -6.476 1.00 72.12 119 ALA A C 1
ATOM 906 O O . ALA A 1 119 ? -25.463 19.098 -5.891 1.00 72.12 119 ALA A O 1
ATOM 907 N N . LEU A 1 120 ? -24.390 19.606 -7.790 1.00 74.94 120 LEU A N 1
ATOM 908 C CA . LEU A 1 120 ? -25.619 19.646 -8.595 1.00 74.94 120 LEU A CA 1
ATOM 909 C C . LEU A 1 120 ? -26.227 18.246 -8.766 1.00 74.94 120 LEU A C 1
ATOM 911 O O . LEU A 1 120 ? -25.524 17.290 -9.090 1.00 74.94 120 LEU A O 1
ATOM 915 N N . ARG A 1 121 ? -27.541 18.123 -8.552 1.00 85.56 121 ARG A N 1
ATOM 916 C CA . ARG A 1 121 ? -28.303 16.868 -8.725 1.00 85.56 121 ARG A CA 1
ATOM 917 C C . ARG A 1 121 ? -28.802 16.657 -10.151 1.00 85.56 121 ARG A C 1
ATOM 919 O O . ARG A 1 121 ? -29.089 15.526 -10.516 1.00 85.56 121 ARG A O 1
ATOM 926 N N . THR A 1 122 ? -28.801 17.718 -10.948 1.00 85.75 122 THR A N 1
ATOM 927 C CA . THR A 1 122 ? -29.216 17.711 -12.349 1.00 85.75 122 THR A CA 1
ATOM 928 C C . THR A 1 122 ? -28.231 18.554 -13.149 1.00 85.75 122 THR A C 1
ATOM 930 O O . THR A 1 122 ? -27.804 19.612 -12.673 1.00 85.75 122 THR A O 1
ATOM 933 N N . CYS A 1 123 ? -27.825 18.089 -14.330 1.00 73.69 123 CYS A N 1
ATOM 934 C CA . CYS A 1 123 ? -26.963 18.860 -15.218 1.00 73.69 123 CYS A CA 1
ATOM 935 C C . CYS A 1 123 ? -27.735 20.079 -15.763 1.00 73.69 123 CYS A C 1
ATOM 937 O O . CYS A 1 123 ? -28.809 19.891 -16.333 1.00 73.69 123 CYS A O 1
ATOM 939 N N . PRO A 1 124 ? -27.219 21.313 -15.620 1.00 76.19 124 PRO A N 1
ATOM 940 C CA . PRO A 1 124 ? -27.880 22.513 -16.129 1.00 76.19 124 PRO A CA 1
ATOM 941 C C . PRO A 1 124 ? -27.878 22.608 -17.663 1.00 76.19 124 PRO A C 1
ATOM 943 O O . PRO A 1 124 ? -28.722 23.315 -18.204 1.00 76.19 124 PRO A O 1
ATOM 946 N N . ASP A 1 125 ? -26.973 21.899 -18.348 1.00 70.12 125 ASP A N 1
ATOM 947 C CA . ASP A 1 125 ? -26.821 21.994 -19.805 1.00 70.12 125 ASP A CA 1
ATOM 948 C C . ASP A 1 125 ? -27.668 20.966 -20.571 1.00 70.12 125 ASP A C 1
ATOM 950 O O . ASP A 1 125 ? -28.203 21.289 -21.628 1.00 70.12 125 ASP A O 1
ATOM 954 N N . CYS A 1 126 ? -27.825 19.739 -20.053 1.00 78.88 126 CYS A N 1
ATOM 955 C CA . CYS A 1 126 ? -28.585 18.675 -20.732 1.00 78.88 126 CYS A CA 1
ATOM 956 C C . CYS A 1 126 ? -29.746 18.081 -19.920 1.00 78.88 126 CYS A C 1
ATOM 958 O O . CYS A 1 126 ? -30.558 17.349 -20.475 1.00 78.88 126 CYS A O 1
ATOM 960 N N . GLY A 1 127 ? -29.856 18.387 -18.624 1.00 84.19 127 GLY A N 1
ATOM 961 C CA . GLY A 1 127 ? -30.921 17.854 -17.772 1.00 84.19 127 GLY A CA 1
ATOM 962 C C . GLY A 1 127 ? -30.654 16.473 -17.162 1.00 84.19 127 GLY A C 1
ATOM 963 O O . GLY A 1 127 ? -31.523 15.971 -16.457 1.00 84.19 127 GLY A O 1
ATOM 964 N N . TYR A 1 128 ? -29.472 15.879 -17.361 1.00 80.69 128 TYR A N 1
ATOM 965 C CA . TYR A 1 128 ? -29.104 14.586 -16.766 1.00 80.69 128 TYR A CA 1
ATOM 966 C C . TYR A 1 128 ? -29.242 14.580 -15.233 1.00 80.69 128 TYR A C 1
ATOM 968 O O . TYR A 1 128 ? -28.608 15.397 -14.555 1.00 80.69 128 TYR A O 1
ATOM 976 N N . GLU A 1 129 ? -30.020 13.650 -14.670 1.00 89.50 129 GLU A N 1
ATOM 977 C CA . GLU A 1 129 ? -30.154 13.461 -13.219 1.00 89.50 129 GLU A CA 1
ATOM 978 C C . GLU A 1 129 ? -29.061 12.536 -12.668 1.00 89.50 129 GLU A C 1
ATOM 980 O O . GLU A 1 129 ? -28.901 11.392 -13.086 1.00 89.50 129 GLU A O 1
ATOM 985 N N . PHE A 1 130 ? -28.304 13.020 -11.682 1.00 84.62 130 PHE A N 1
ATOM 986 C CA . PHE A 1 130 ? -27.234 12.240 -11.065 1.00 84.62 130 PHE A CA 1
ATOM 987 C C . PHE A 1 130 ? -27.800 11.268 -10.014 1.00 84.62 130 PHE A C 1
ATOM 989 O O . PHE A 1 130 ? -28.578 11.701 -9.155 1.00 84.62 130 PHE A O 1
ATOM 996 N N . PRO A 1 131 ? -27.361 9.994 -9.987 1.00 81.25 131 PRO A N 1
ATOM 997 C CA . PRO A 1 131 ? -27.807 9.024 -8.987 1.00 81.25 131 PRO A CA 1
ATOM 998 C C . PRO A 1 131 ? -27.486 9.498 -7.562 1.00 81.25 131 PRO A C 1
ATOM 1000 O O . PRO A 1 131 ? -26.577 10.307 -7.341 1.00 81.25 131 PRO A O 1
ATOM 1003 N N . GLU A 1 132 ? -28.286 9.087 -6.574 1.00 69.81 132 GLU A N 1
ATOM 1004 C CA . GLU A 1 132 ? -27.978 9.371 -5.166 1.00 69.81 132 GLU A CA 1
ATOM 1005 C C . GLU A 1 132 ? -26.632 8.741 -4.786 1.00 69.81 132 GLU A C 1
ATOM 1007 O O . GLU A 1 132 ? -26.420 7.568 -5.081 1.00 69.81 132 GLU A O 1
ATOM 1012 N N . PRO A 1 133 ? -25.709 9.494 -4.157 1.00 58.72 133 PRO A N 1
ATOM 1013 C CA . PRO A 1 133 ? -24.479 8.903 -3.658 1.00 58.72 133 PRO A CA 1
ATOM 1014 C C . PRO A 1 133 ? -24.843 7.857 -2.607 1.00 58.72 133 PRO A C 1
ATOM 1016 O O . PRO A 1 133 ? -25.536 8.167 -1.630 1.00 58.72 133 PRO A O 1
ATOM 1019 N N . GLU A 1 134 ? -24.387 6.624 -2.811 1.00 54.81 134 GLU A N 1
ATOM 1020 C CA . GLU A 1 134 ? -24.556 5.563 -1.830 1.00 54.81 134 GLU A CA 1
ATOM 1021 C C . GLU A 1 134 ? -23.919 6.012 -0.512 1.00 54.81 134 GLU A C 1
ATOM 1023 O O . GLU A 1 134 ? -22.729 6.316 -0.424 1.00 54.81 134 GLU A O 1
ATOM 1028 N N . LYS A 1 135 ? -24.738 6.118 0.537 1.00 51.19 135 LYS A N 1
ATOM 1029 C CA . LYS A 1 135 ? -24.225 6.286 1.893 1.00 51.19 135 LYS A CA 1
ATOM 1030 C C . LYS A 1 135 ? -23.601 4.953 2.271 1.00 51.19 135 LYS A C 1
ATOM 1032 O O . LYS A 1 135 ? -24.343 4.003 2.519 1.00 51.19 135 LYS A O 1
ATOM 1037 N N . GLU A 1 136 ? -22.275 4.898 2.302 1.00 49.66 136 GLU A N 1
ATOM 1038 C CA . GLU A 1 136 ? -21.539 3.722 2.763 1.00 49.66 136 GLU A CA 1
ATOM 1039 C C . GLU A 1 136 ? -22.118 3.245 4.103 1.00 49.66 136 GLU A C 1
ATOM 1041 O O . GLU A 1 136 ? -22.171 3.983 5.098 1.00 49.66 136 GLU A O 1
ATOM 1046 N N . LYS A 1 137 ? -22.645 2.018 4.092 1.00 46.22 137 LYS A N 1
ATOM 1047 C CA . LYS A 1 137 ? -23.025 1.288 5.301 1.00 46.22 137 LYS A CA 1
ATOM 1048 C C . LYS A 1 137 ? -21.728 0.920 6.031 1.00 46.22 137 LYS A C 1
ATOM 1050 O O . LYS A 1 137 ? -20.681 0.807 5.410 1.00 46.22 137 LYS A O 1
ATOM 1055 N N . HIS A 1 138 ? -21.800 0.810 7.355 1.00 39.59 138 HIS A N 1
ATOM 1056 C CA . HIS A 1 138 ? -20.680 0.325 8.161 1.00 39.59 138 HIS A CA 1
ATOM 1057 C C . HIS A 1 138 ? -20.242 -1.046 7.644 1.00 39.59 138 HIS A C 1
ATOM 1059 O O . HIS A 1 138 ? -21.096 -1.838 7.238 1.00 39.59 138 HIS A O 1
ATOM 1065 N N . ASP A 1 139 ? -18.938 -1.287 7.658 1.00 48.66 139 ASP A N 1
ATOM 1066 C CA . ASP A 1 139 ? -18.368 -2.559 7.225 1.00 48.66 139 ASP A CA 1
ATOM 1067 C C . ASP A 1 139 ? -18.795 -3.682 8.188 1.00 48.66 139 ASP A C 1
ATOM 1069 O O . ASP A 1 139 ? -19.145 -3.414 9.345 1.00 48.66 139 ASP A O 1
ATOM 1073 N N . ASP A 1 140 ? -18.811 -4.931 7.734 1.00 55.38 140 ASP A N 1
ATOM 1074 C CA . ASP A 1 140 ? -19.132 -6.098 8.575 1.00 55.38 140 ASP A CA 1
ATOM 1075 C C . ASP A 1 140 ? -17.915 -6.623 9.358 1.00 55.38 140 ASP A C 1
ATOM 1077 O O . ASP A 1 140 ? -18.069 -7.352 10.346 1.00 55.38 140 ASP A O 1
ATOM 1081 N N . HIS A 1 141 ? -16.716 -6.173 8.986 1.00 44.62 141 HIS A N 1
ATOM 1082 C CA . HIS A 1 141 ? -15.447 -6.492 9.627 1.00 44.62 141 HIS A CA 1
ATOM 1083 C C . HIS A 1 141 ? -14.704 -5.236 10.110 1.00 44.62 141 HIS A C 1
ATOM 1085 O O . HIS A 1 141 ? -14.841 -4.144 9.564 1.00 44.62 141 HIS A O 1
ATOM 1091 N N . ALA A 1 142 ? -13.921 -5.379 11.184 1.00 41.44 142 ALA A N 1
ATOM 1092 C CA . ALA A 1 142 ? -13.089 -4.289 11.686 1.00 41.44 142 ALA A CA 1
ATOM 1093 C C . ALA A 1 142 ? -11.892 -4.055 10.751 1.00 41.44 142 ALA A C 1
ATOM 1095 O O . ALA A 1 142 ? -11.313 -5.008 10.233 1.00 41.44 142 ALA A O 1
ATOM 1096 N N . SER A 1 143 ? -11.503 -2.792 10.581 1.00 47.88 143 SER A N 1
ATOM 1097 C CA . SER A 1 143 ? -10.337 -2.410 9.780 1.00 47.88 143 SER A CA 1
ATOM 1098 C C . SER A 1 143 ? -9.038 -3.074 10.265 1.00 47.88 143 SER A C 1
ATOM 1100 O O . SER A 1 143 ? -8.758 -3.081 11.463 1.00 47.88 143 SER A O 1
ATOM 1102 N N . ASN A 1 144 ? -8.216 -3.546 9.319 1.00 57.19 144 ASN A N 1
ATOM 1103 C CA . ASN A 1 144 ? -6.845 -4.021 9.559 1.00 57.19 144 ASN A CA 1
ATOM 1104 C C . ASN A 1 144 ? -5.796 -2.886 9.499 1.00 57.19 144 ASN A C 1
ATOM 1106 O O . ASN A 1 144 ? -4.596 -3.149 9.511 1.00 57.19 144 ASN A O 1
ATOM 1110 N N . GLU A 1 145 ? -6.224 -1.627 9.377 1.00 56.28 145 GLU A N 1
ATOM 1111 C CA . GLU A 1 145 ? -5.321 -0.473 9.347 1.00 56.28 145 GLU A CA 1
ATOM 1112 C C . GLU A 1 145 ? -4.646 -0.244 10.707 1.00 56.28 145 GLU A C 1
ATOM 1114 O O . GLU A 1 145 ? -5.308 -0.254 11.747 1.00 56.28 145 GLU A O 1
ATOM 1119 N N . GLY A 1 146 ? -3.340 0.041 10.687 1.00 50.72 146 GLY A N 1
ATOM 1120 C CA . GLY A 1 146 ? -2.567 0.335 11.893 1.00 50.72 146 GLY A CA 1
ATOM 1121 C C . GLY A 1 146 ? -3.132 1.533 12.659 1.00 50.72 146 GLY A C 1
ATOM 1122 O O . GLY A 1 146 ? -3.330 2.620 12.105 1.00 50.72 146 GLY A O 1
ATOM 1123 N N . VAL A 1 147 ? -3.394 1.338 13.952 1.00 56.84 147 VAL A N 1
ATOM 1124 C CA . VAL A 1 147 ? -3.985 2.372 14.822 1.00 56.84 147 VAL A CA 1
ATOM 1125 C C . VAL A 1 147 ? -2.932 3.406 15.230 1.00 56.84 147 VAL A C 1
ATOM 1127 O O . VAL A 1 147 ? -3.275 4.564 15.499 1.00 56.84 147 VAL A O 1
ATOM 1130 N N . LEU A 1 148 ? -1.661 2.995 15.252 1.00 44.03 148 LEU A N 1
ATOM 1131 C CA . LEU A 1 148 ? -0.504 3.804 15.626 1.00 44.03 148 LEU A CA 1
ATOM 1132 C C . LEU A 1 148 ? 0.447 4.009 14.443 1.00 44.03 148 LEU A C 1
ATOM 1134 O O . LEU A 1 148 ? 0.598 3.145 13.574 1.00 44.03 148 LEU A O 1
ATOM 1138 N N . SER A 1 149 ? 1.118 5.158 14.413 1.00 45.41 149 SER A N 1
ATOM 1139 C CA . SER A 1 149 ? 2.158 5.425 13.427 1.00 45.41 149 SER A CA 1
ATOM 1140 C C . SER A 1 149 ? 3.356 4.486 13.617 1.00 45.41 149 SER A C 1
ATOM 1142 O O . SER A 1 149 ? 3.759 4.163 14.735 1.00 45.41 149 SER A O 1
ATOM 1144 N N . GLY A 1 150 ? 3.921 4.016 12.502 1.00 51.75 150 GLY A N 1
ATOM 1145 C CA . GLY A 1 150 ? 5.054 3.087 12.493 1.00 51.75 150 GLY A CA 1
ATOM 1146 C C . GLY A 1 150 ? 4.707 1.613 12.718 1.00 51.75 150 GLY A C 1
ATOM 1147 O O . GLY A 1 150 ? 5.614 0.783 12.669 1.00 51.75 150 GLY A O 1
ATOM 1148 N N . GLU A 1 151 ? 3.435 1.262 12.923 1.00 63.66 151 GLU A N 1
ATOM 1149 C CA . GLU A 1 151 ? 3.001 -0.135 12.889 1.00 63.66 151 GLU A CA 1
ATOM 1150 C C . GLU A 1 151 ? 3.260 -0.710 11.488 1.00 63.66 151 GLU A C 1
ATOM 1152 O O . GLU A 1 151 ? 2.895 -0.105 10.475 1.00 63.66 151 GLU A O 1
ATOM 1157 N N . ILE A 1 152 ? 3.977 -1.835 11.439 1.00 75.38 152 ILE A N 1
ATOM 1158 C CA . ILE A 1 152 ? 4.384 -2.493 10.198 1.00 75.38 152 ILE A CA 1
ATOM 1159 C C . ILE A 1 152 ? 3.470 -3.688 9.981 1.00 75.38 152 ILE A C 1
ATOM 1161 O O . ILE A 1 152 ? 3.458 -4.615 10.792 1.00 75.38 152 ILE A O 1
ATOM 1165 N N . THR A 1 153 ? 2.774 -3.693 8.853 1.00 82.88 153 THR A N 1
ATOM 1166 C CA . THR A 1 153 ? 1.997 -4.843 8.397 1.00 82.88 153 THR A CA 1
ATOM 1167 C C . THR A 1 153 ? 2.601 -5.341 7.095 1.00 82.88 153 THR A C 1
ATOM 1169 O O . THR A 1 153 ? 2.612 -4.624 6.095 1.00 82.88 153 THR A O 1
ATOM 1172 N N . ASP A 1 154 ? 3.104 -6.573 7.108 1.00 90.56 154 ASP A N 1
ATOM 1173 C CA . ASP A 1 154 ? 3.582 -7.258 5.910 1.00 90.56 154 ASP A CA 1
ATOM 1174 C C . ASP A 1 154 ? 2.478 -8.208 5.441 1.00 90.56 154 ASP A C 1
ATOM 1176 O O . ASP A 1 154 ? 2.077 -9.109 6.176 1.00 90.56 154 ASP A O 1
ATOM 1180 N N . THR A 1 155 ? 1.964 -7.980 4.234 1.00 90.75 155 THR A N 1
ATOM 1181 C CA . THR A 1 155 ? 0.908 -8.800 3.628 1.00 90.75 155 THR A CA 1
ATOM 1182 C C . THR A 1 155 ? 1.457 -9.522 2.411 1.00 90.75 155 THR A C 1
ATOM 1184 O O . THR A 1 155 ? 2.115 -8.918 1.563 1.00 90.75 155 THR A O 1
ATOM 1187 N N . GLU A 1 156 ? 1.189 -10.817 2.346 1.00 94.81 156 GLU A N 1
ATOM 1188 C CA . GLU A 1 156 ? 1.577 -11.690 1.249 1.00 94.81 156 GLU A CA 1
ATOM 1189 C C . GLU A 1 156 ? 0.422 -11.782 0.240 1.00 94.81 156 GLU A C 1
ATOM 1191 O O . GLU A 1 156 ? -0.724 -11.992 0.636 1.00 94.81 156 GLU A O 1
ATOM 1196 N N . TRP A 1 157 ? 0.721 -11.579 -1.044 1.00 94.00 157 TRP A N 1
ATOM 1197 C CA . TRP A 1 157 ? -0.262 -11.551 -2.128 1.00 94.00 157 TRP A CA 1
ATOM 1198 C C . TRP A 1 157 ? 0.163 -12.460 -3.272 1.00 94.00 157 TRP A C 1
ATOM 1200 O O . TRP A 1 157 ? 1.273 -12.317 -3.795 1.00 94.00 157 TRP A O 1
ATOM 1210 N N . ASP A 1 158 ? -0.746 -13.329 -3.700 1.00 94.44 158 ASP A N 1
ATOM 1211 C CA . ASP A 1 158 ? -0.571 -14.107 -4.920 1.00 94.44 158 ASP A CA 1
ATOM 1212 C C . ASP A 1 158 ? -0.789 -13.208 -6.136 1.00 94.44 158 ASP A C 1
ATOM 1214 O O . ASP A 1 158 ? -1.707 -12.386 -6.174 1.00 94.44 158 ASP A O 1
ATOM 1218 N N . VAL A 1 159 ? 0.107 -13.323 -7.111 1.00 94.44 159 VAL A N 1
ATOM 1219 C CA . VAL A 1 159 ? 0.079 -12.486 -8.310 1.00 94.44 159 VAL A CA 1
ATOM 1220 C C . VAL A 1 159 ? -0.626 -13.250 -9.418 1.00 94.44 159 VAL A C 1
ATOM 1222 O O . VAL A 1 159 ? -0.177 -14.316 -9.834 1.00 94.44 159 VAL A O 1
ATOM 1225 N N . GLU A 1 160 ? -1.721 -12.681 -9.912 1.00 91.00 160 GLU A N 1
ATOM 1226 C CA . GLU A 1 160 ? -2.479 -13.230 -11.036 1.00 91.00 160 GLU A CA 1
ATOM 1227 C C . GLU A 1 160 ? -1.925 -12.749 -12.379 1.00 91.00 160 GLU A C 1
ATOM 1229 O O . GLU A 1 160 ? -1.892 -13.500 -13.349 1.00 91.00 160 GLU A O 1
ATOM 1234 N N . GLU A 1 161 ? -1.518 -11.480 -12.452 1.00 89.12 161 GLU A N 1
ATOM 1235 C CA . GLU A 1 161 ? -1.063 -10.840 -13.686 1.00 89.12 161 GLU A CA 1
ATOM 1236 C C . GLU A 1 161 ? -0.145 -9.651 -13.384 1.00 89.12 161 GLU A C 1
ATOM 1238 O O . GLU A 1 161 ? -0.184 -9.084 -12.288 1.00 89.12 161 GLU A O 1
ATOM 1243 N N . VAL A 1 162 ? 0.679 -9.263 -14.360 1.00 93.69 162 VAL A N 1
ATOM 1244 C CA . VAL A 1 162 ? 1.558 -8.094 -14.264 1.00 93.69 162 VAL A CA 1
ATOM 1245 C C . VAL A 1 162 ? 1.415 -7.232 -15.509 1.00 93.69 162 VAL A C 1
ATOM 1247 O O . VAL A 1 162 ? 1.510 -7.737 -16.624 1.00 93.69 162 VAL A O 1
ATOM 1250 N N . HIS A 1 163 ? 1.243 -5.929 -15.309 1.00 91.19 163 HIS A N 1
ATOM 1251 C CA . HIS A 1 163 ? 1.234 -4.938 -16.382 1.00 91.19 163 HIS A CA 1
ATOM 1252 C C . HIS A 1 163 ? 2.397 -3.960 -16.231 1.00 91.19 163 HIS A C 1
ATOM 1254 O O . HIS A 1 163 ? 2.789 -3.592 -15.117 1.00 91.19 163 HIS A O 1
ATOM 1260 N N . TYR A 1 164 ? 2.930 -3.512 -17.365 1.00 92.94 164 TYR A N 1
ATOM 1261 C CA . TYR A 1 164 ? 4.075 -2.614 -17.430 1.00 92.94 164 TYR A CA 1
ATOM 1262 C C . TYR A 1 164 ? 3.693 -1.328 -18.156 1.00 92.94 164 TYR A C 1
ATOM 1264 O O . TYR A 1 164 ? 3.073 -1.344 -19.216 1.00 92.94 164 TYR A O 1
ATOM 1272 N N . HIS A 1 165 ? 4.073 -0.186 -17.587 1.00 90.81 165 HIS A N 1
ATOM 1273 C CA . HIS A 1 165 ? 3.752 1.113 -18.167 1.00 90.81 165 HIS A CA 1
ATOM 1274 C C . HIS A 1 165 ? 4.933 2.072 -18.065 1.00 90.81 165 HIS A C 1
ATOM 1276 O O . HIS A 1 165 ? 5.577 2.186 -17.019 1.00 90.81 165 HIS A O 1
ATOM 1282 N N . VAL A 1 166 ? 5.176 2.840 -19.129 1.00 91.88 166 VAL A N 1
ATOM 1283 C CA . VAL A 1 166 ? 6.072 3.997 -19.049 1.00 91.88 166 VAL A CA 1
ATOM 1284 C C . VAL A 1 166 ? 5.390 5.052 -18.188 1.00 91.88 166 VAL A C 1
ATOM 1286 O O . VAL A 1 166 ? 4.236 5.413 -18.415 1.00 91.88 166 VAL A O 1
ATOM 1289 N N . HIS A 1 167 ? 6.101 5.554 -17.187 1.00 89.62 167 HIS A N 1
ATOM 1290 C CA . HIS A 1 167 ? 5.572 6.505 -16.229 1.00 89.62 167 HIS A CA 1
ATOM 1291 C C . HIS A 1 167 ? 6.475 7.733 -16.110 1.00 89.62 167 HIS A C 1
ATOM 1293 O O . HIS A 1 167 ? 7.693 7.649 -15.933 1.00 89.62 167 HIS A O 1
ATOM 1299 N N . THR A 1 168 ? 5.839 8.900 -16.125 1.00 82.88 168 THR A N 1
ATOM 1300 C CA . THR A 1 168 ? 6.463 10.186 -15.823 1.00 82.88 168 THR A CA 1
ATOM 1301 C C . THR A 1 168 ? 5.788 10.810 -14.614 1.00 82.88 168 THR A C 1
ATOM 1303 O O . THR A 1 168 ? 4.574 10.728 -14.420 1.00 82.88 168 THR A O 1
ATOM 1306 N N . ARG A 1 169 ? 6.584 11.439 -13.746 1.00 74.50 169 ARG A N 1
ATOM 1307 C CA . ARG A 1 169 ? 6.029 12.154 -12.597 1.00 74.50 169 ARG A CA 1
ATOM 1308 C C . ARG A 1 169 ? 5.166 13.315 -13.097 1.00 74.50 169 ARG A C 1
ATOM 1310 O O . ARG A 1 169 ? 5.535 14.028 -14.023 1.00 74.50 169 ARG A O 1
ATOM 1317 N N . ARG A 1 170 ? 4.041 13.570 -12.424 1.00 70.06 170 ARG A N 1
ATOM 1318 C CA . ARG A 1 170 ? 3.198 14.738 -12.712 1.00 70.06 170 ARG A CA 1
ATOM 1319 C C . ARG A 1 170 ? 4.016 16.037 -12.649 1.00 70.06 170 ARG A C 1
ATOM 1321 O O . ARG A 1 170 ? 4.569 16.356 -11.597 1.00 70.06 170 ARG A O 1
ATOM 1328 N N . GLY A 1 171 ? 4.027 16.786 -13.753 1.00 71.81 171 GLY A N 1
ATOM 1329 C CA . GLY A 1 171 ? 4.768 18.045 -13.890 1.00 71.81 171 GLY A CA 1
ATOM 1330 C C . GLY A 1 171 ? 6.245 17.887 -14.267 1.00 71.81 171 GLY A C 1
ATOM 1331 O O . GLY A 1 171 ? 6.982 18.859 -14.144 1.00 71.81 171 GLY A O 1
ATOM 1332 N N . ALA A 1 172 ? 6.671 16.691 -14.681 1.00 73.69 172 ALA A N 1
ATOM 1333 C CA . ALA A 1 172 ? 8.008 16.456 -15.213 1.00 73.69 172 ALA A CA 1
ATOM 1334 C C . ALA A 1 172 ? 8.239 17.229 -16.523 1.00 73.69 172 ALA A C 1
ATOM 1336 O O . ALA A 1 172 ? 7.333 17.344 -17.355 1.00 73.69 172 ALA A O 1
ATOM 1337 N N . ALA A 1 173 ? 9.451 17.749 -16.695 1.00 79.88 173 ALA A N 1
ATOM 1338 C CA . ALA A 1 173 ? 9.933 18.262 -17.969 1.00 79.88 173 ALA A CA 1
ATOM 1339 C C . ALA A 1 173 ? 10.235 17.101 -18.929 1.00 79.88 173 ALA A C 1
ATOM 1341 O O . ALA A 1 173 ? 10.484 15.977 -18.504 1.00 79.88 173 ALA A O 1
ATOM 1342 N N . GLU A 1 174 ? 10.273 17.380 -20.232 1.00 78.25 174 GLU A N 1
ATOM 1343 C CA . GLU A 1 174 ? 10.584 16.373 -21.260 1.00 78.25 174 GLU A CA 1
ATOM 1344 C C . GLU A 1 174 ? 11.985 15.754 -21.094 1.00 78.25 174 GLU A C 1
ATOM 1346 O O . GLU A 1 174 ? 12.215 14.616 -21.483 1.00 78.25 174 GLU A O 1
ATOM 1351 N N . SER A 1 175 ? 12.910 16.477 -20.456 1.00 84.00 175 SER A N 1
ATOM 1352 C CA . SER A 1 175 ? 14.260 16.002 -20.135 1.00 84.00 175 SER A CA 1
ATOM 1353 C C . SER A 1 175 ? 14.359 15.175 -18.848 1.00 84.00 175 SER A C 1
ATOM 1355 O O . SER A 1 175 ? 15.451 14.705 -18.524 1.00 84.00 175 SER A O 1
ATOM 1357 N N . ASP A 1 176 ? 13.287 15.074 -18.057 1.00 80.62 176 ASP A N 1
ATOM 1358 C CA . ASP A 1 176 ? 13.337 14.349 -16.788 1.00 80.62 176 ASP A CA 1
ATOM 1359 C C . ASP A 1 176 ? 13.345 12.833 -17.036 1.00 80.62 176 ASP A C 1
ATOM 1361 O O . ASP A 1 176 ? 12.573 12.335 -17.859 1.00 80.62 176 ASP A O 1
ATOM 1365 N N . PRO A 1 177 ? 14.179 12.072 -16.303 1.00 82.69 177 PRO A N 1
ATOM 1366 C CA . PRO A 1 177 ? 14.316 10.641 -16.527 1.00 82.69 177 PRO A CA 1
ATOM 1367 C C . PRO A 1 177 ? 13.014 9.914 -16.192 1.00 82.69 177 PRO A C 1
ATOM 1369 O O . PRO A 1 177 ? 12.418 10.110 -15.124 1.00 82.69 177 PRO A O 1
ATOM 1372 N N . ARG A 1 178 ? 12.583 9.030 -17.089 1.00 87.25 178 ARG A N 1
ATOM 1373 C CA . ARG A 1 178 ? 11.328 8.292 -16.938 1.00 87.25 178 ARG A CA 1
ATOM 1374 C C . ARG A 1 178 ? 11.514 7.047 -16.077 1.00 87.25 178 ARG A C 1
ATOM 1376 O O . ARG A 1 178 ? 12.626 6.549 -15.862 1.00 87.25 178 ARG A O 1
ATOM 1383 N N . THR A 1 179 ? 10.405 6.547 -15.546 1.00 89.81 179 THR A N 1
ATOM 1384 C CA . THR A 1 179 ? 10.356 5.294 -14.790 1.00 89.81 179 THR A CA 1
ATOM 1385 C C . THR A 1 179 ? 9.459 4.287 -15.492 1.00 89.81 179 THR A C 1
ATOM 1387 O O . THR A 1 179 ? 8.586 4.656 -16.273 1.00 89.81 179 THR A O 1
ATOM 1390 N N . MET A 1 180 ? 9.671 3.004 -15.220 1.00 94.00 180 MET A N 1
ATOM 1391 C CA . MET A 1 180 ? 8.715 1.958 -15.565 1.00 94.00 180 MET A CA 1
ATOM 1392 C C . MET A 1 180 ? 7.885 1.660 -14.317 1.00 94.00 180 MET A C 1
ATOM 1394 O O . MET A 1 180 ? 8.438 1.330 -13.265 1.00 94.00 180 MET A O 1
ATOM 1398 N N . ARG A 1 181 ? 6.568 1.826 -14.420 1.00 93.81 181 ARG A N 1
ATOM 1399 C CA . ARG A 1 181 ? 5.604 1.379 -13.415 1.00 93.81 181 ARG A CA 1
ATOM 1400 C C . ARG A 1 181 ? 5.287 -0.090 -13.673 1.00 93.81 181 ARG A C 1
ATOM 1402 O O . ARG A 1 181 ? 5.064 -0.473 -14.819 1.00 93.81 181 ARG A O 1
ATOM 1409 N N . VAL A 1 182 ? 5.266 -0.875 -12.605 1.00 95.44 182 VAL A N 1
ATOM 1410 C CA . VAL A 1 182 ? 4.921 -2.295 -12.622 1.00 95.44 182 VAL A CA 1
ATOM 1411 C C . VAL A 1 182 ? 3.697 -2.479 -11.739 1.00 95.44 182 VAL A C 1
ATOM 1413 O O . VAL A 1 182 ? 3.753 -2.147 -10.554 1.00 95.44 182 VAL A O 1
ATOM 1416 N N . ASP A 1 183 ? 2.605 -2.962 -12.322 1.00 94.44 183 ASP A N 1
ATOM 1417 C CA . ASP A 1 183 ? 1.329 -3.183 -11.647 1.00 94.44 183 ASP A CA 1
ATOM 1418 C C . ASP A 1 183 ? 1.072 -4.684 -11.507 1.00 94.44 183 ASP A C 1
ATOM 1420 O O . ASP A 1 183 ? 0.861 -5.380 -12.495 1.00 94.44 183 ASP A O 1
ATOM 1424 N N . TYR A 1 184 ? 1.084 -5.177 -10.272 1.00 95.50 184 TYR A N 1
ATOM 1425 C CA . TYR A 1 184 ? 0.769 -6.558 -9.917 1.00 95.50 184 TYR A CA 1
ATOM 1426 C C . TYR A 1 184 ? -0.719 -6.666 -9.599 1.00 95.50 184 TYR A C 1
ATOM 1428 O O . TYR A 1 184 ? -1.179 -6.078 -8.617 1.00 95.50 184 TYR A O 1
ATOM 1436 N N . ARG A 1 185 ? -1.472 -7.415 -10.405 1.00 93.88 185 ARG A N 1
ATOM 1437 C CA . ARG A 1 185 ? -2.868 -7.748 -10.113 1.00 93.88 185 ARG A CA 1
ATOM 1438 C C . ARG A 1 185 ? -2.894 -8.879 -9.091 1.00 93.88 185 ARG A C 1
ATOM 1440 O O . ARG A 1 185 ? -2.366 -9.956 -9.352 1.00 93.88 185 ARG A O 1
ATOM 1447 N N . VAL A 1 186 ? -3.487 -8.613 -7.932 1.00 91.81 186 VAL A N 1
ATOM 1448 C CA . VAL A 1 186 ? -3.519 -9.536 -6.777 1.00 91.81 186 VAL A CA 1
ATOM 1449 C C . VAL A 1 186 ? -4.941 -9.980 -6.414 1.00 91.81 186 VAL A C 1
ATOM 1451 O O . VAL A 1 186 ? -5.181 -10.540 -5.349 1.00 91.81 186 VAL A O 1
ATOM 1454 N N . GLY A 1 187 ? -5.898 -9.658 -7.283 1.00 86.06 187 GLY A N 1
ATOM 1455 C CA . GLY A 1 187 ? -7.311 -9.971 -7.143 1.00 86.06 187 GLY A CA 1
ATOM 1456 C C . GLY A 1 187 ? -8.159 -9.162 -8.124 1.00 86.06 187 GLY A C 1
ATOM 1457 O O . GLY A 1 187 ? -7.654 -8.335 -8.892 1.00 86.06 187 GLY A O 1
ATOM 1458 N N . PHE A 1 188 ? -9.477 -9.360 -8.081 1.00 86.56 188 PHE A N 1
ATOM 1459 C CA . PHE A 1 188 ? -10.412 -8.651 -8.956 1.00 86.56 188 PHE A CA 1
ATOM 1460 C C . PHE A 1 188 ? -10.377 -7.135 -8.707 1.00 86.56 188 PHE A C 1
ATOM 1462 O O . PHE A 1 188 ? -10.762 -6.663 -7.639 1.00 86.56 188 PHE A O 1
ATOM 1469 N N . ASN A 1 189 ? -9.921 -6.366 -9.703 1.00 83.50 189 ASN A N 1
ATOM 1470 C CA . ASN A 1 189 ? -9.705 -4.915 -9.618 1.00 83.50 189 ASN A CA 1
ATOM 1471 C C . ASN A 1 189 ? -8.778 -4.458 -8.473 1.00 83.50 189 ASN A C 1
ATOM 1473 O O . ASN A 1 189 ? -8.827 -3.294 -8.068 1.00 83.50 189 ASN A O 1
ATOM 1477 N N . GLN A 1 190 ? -7.912 -5.339 -7.966 1.00 86.12 190 GLN A N 1
ATOM 1478 C CA . GLN A 1 190 ? -6.959 -5.014 -6.909 1.00 86.12 190 GLN A CA 1
ATOM 1479 C C . GLN A 1 190 ? -5.525 -5.088 -7.436 1.00 86.12 190 GLN A C 1
ATOM 1481 O O . GLN A 1 190 ? -5.097 -6.113 -7.966 1.00 86.12 190 GLN A O 1
ATOM 1486 N N . TYR A 1 191 ? -4.775 -3.999 -7.256 1.00 90.19 191 TYR A N 1
ATOM 1487 C CA . TYR A 1 191 ? -3.427 -3.851 -7.797 1.00 90.19 191 TYR A CA 1
ATOM 1488 C C . TYR A 1 191 ? -2.446 -3.347 -6.746 1.00 90.19 191 TYR A C 1
ATOM 1490 O O . TYR A 1 191 ? -2.791 -2.507 -5.914 1.00 90.19 191 TYR A O 1
ATOM 1498 N N . GLN A 1 192 ? -1.209 -3.825 -6.836 1.00 92.50 192 GLN A N 1
ATOM 1499 C CA . GLN A 1 192 ? -0.067 -3.319 -6.087 1.00 92.50 192 GLN A CA 1
ATOM 1500 C C . GLN A 1 192 ? 0.992 -2.827 -7.061 1.00 92.50 192 GLN A C 1
ATOM 1502 O O . GLN A 1 192 ? 1.329 -3.522 -8.014 1.00 92.50 192 GLN A O 1
ATOM 1507 N N . SER A 1 193 ? 1.511 -1.623 -6.834 1.00 92.81 193 SER A N 1
ATOM 1508 C CA . SER A 1 193 ? 2.371 -0.944 -7.804 1.00 92.81 193 SER A CA 1
ATOM 1509 C C . SER A 1 193 ? 3.764 -0.680 -7.253 1.00 92.81 193 SER A C 1
ATOM 1511 O O . SER A 1 193 ? 3.926 -0.260 -6.106 1.00 92.81 193 SER A O 1
ATOM 1513 N N . GLU A 1 194 ? 4.772 -0.812 -8.107 1.00 92.25 194 GLU A N 1
ATOM 1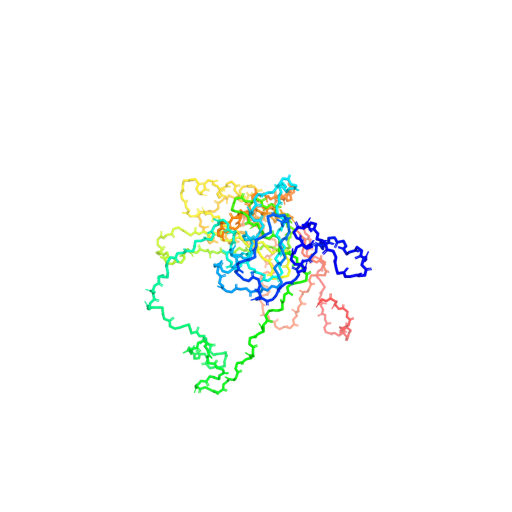514 C CA . GLU A 1 194 ? 6.101 -0.258 -7.863 1.00 92.25 194 GLU A CA 1
ATOM 1515 C C . GLU A 1 194 ? 6.634 0.502 -9.078 1.00 92.25 194 GLU A C 1
ATOM 1517 O O . GLU A 1 194 ? 6.102 0.419 -10.184 1.00 92.25 194 GLU A O 1
ATOM 1522 N N . TRP A 1 195 ? 7.714 1.251 -8.861 1.00 92.56 195 TRP A N 1
ATOM 1523 C CA . TRP A 1 195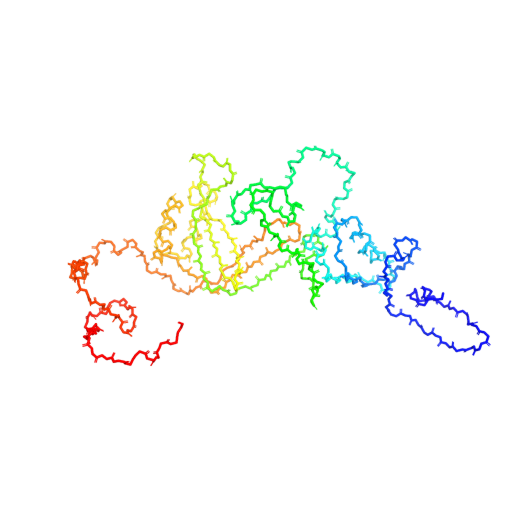 ? 8.399 1.994 -9.910 1.00 92.56 195 TRP A CA 1
ATOM 1524 C C . TRP A 1 195 ? 9.867 1.613 -9.931 1.00 92.56 195 TRP A C 1
ATOM 1526 O O . TRP A 1 195 ? 10.562 1.690 -8.911 1.00 92.56 195 TRP A O 1
ATOM 1536 N N . VAL A 1 196 ? 10.343 1.270 -11.120 1.00 92.81 196 VAL A N 1
ATOM 1537 C CA . VAL A 1 196 ? 11.749 0.994 -11.389 1.00 92.81 196 VAL A CA 1
ATOM 1538 C C . VAL A 1 196 ? 12.314 2.034 -12.354 1.00 92.81 196 VAL A C 1
ATOM 1540 O O . VAL A 1 196 ? 11.586 2.651 -13.130 1.00 92.81 196 VAL A O 1
ATOM 1543 N N . CYS A 1 197 ? 13.618 2.290 -12.262 1.00 92.50 197 CYS A N 1
ATOM 1544 C CA . CYS A 1 197 ? 14.223 3.510 -12.798 1.00 92.50 197 CYS A CA 1
ATOM 1545 C C . CYS A 1 197 ? 15.303 3.221 -13.860 1.00 92.50 197 CYS A C 1
ATOM 1547 O O . CYS A 1 197 ? 16.486 3.401 -13.559 1.00 92.50 197 CYS A O 1
ATOM 1549 N N . PRO A 1 198 ? 14.930 2.795 -15.083 1.00 89.88 198 PRO A N 1
ATOM 1550 C CA . PRO A 1 198 ? 15.889 2.523 -16.154 1.00 89.88 198 PRO A CA 1
ATOM 1551 C C . PRO A 1 198 ? 16.655 3.778 -16.588 1.00 89.88 198 PRO A C 1
ATOM 1553 O O . PRO A 1 198 ? 17.875 3.738 -16.660 1.00 89.88 198 PRO A O 1
ATOM 1556 N N . GLU A 1 199 ? 15.986 4.916 -16.775 1.00 92.12 199 GLU A N 1
ATOM 1557 C CA . GLU A 1 199 ? 16.625 6.138 -17.306 1.00 92.12 199 GLU A CA 1
ATOM 1558 C C . GLU A 1 199 ? 17.345 6.981 -16.238 1.00 92.12 199 GLU A C 1
ATOM 1560 O O . GLU A 1 199 ? 17.932 8.022 -16.531 1.00 92.12 199 GLU A O 1
ATOM 1565 N N . HIS A 1 200 ? 17.282 6.577 -14.966 1.00 88.50 200 HIS A N 1
ATOM 1566 C CA . HIS A 1 200 ? 17.976 7.292 -13.896 1.00 88.50 200 HIS A CA 1
ATOM 1567 C C . HIS A 1 200 ? 19.468 6.937 -13.879 1.00 88.50 200 HIS A C 1
ATOM 1569 O O . HIS A 1 200 ? 19.918 6.007 -14.536 1.00 88.50 200 HIS A O 1
ATOM 1575 N N . SER A 1 201 ? 20.249 7.653 -13.070 1.00 84.81 201 SER A N 1
ATOM 1576 C CA . SER A 1 201 ? 21.665 7.359 -12.835 1.00 84.81 201 SER A CA 1
ATOM 1577 C C . SER A 1 201 ? 21.936 6.983 -11.372 1.00 84.81 201 SER A C 1
ATOM 1579 O O . SER A 1 201 ? 21.076 7.085 -10.491 1.00 84.81 201 SER 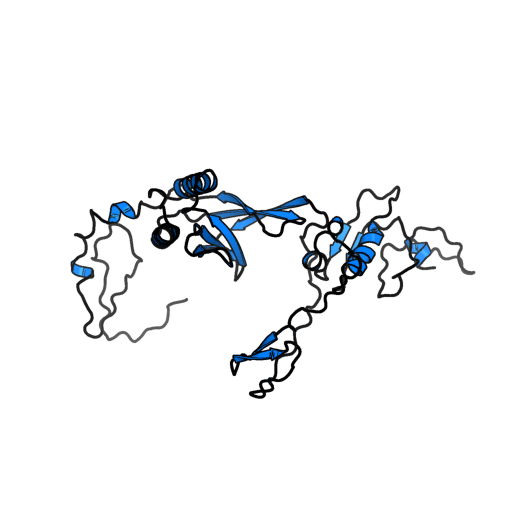A O 1
ATOM 1581 N N . GLY A 1 202 ? 23.150 6.500 -11.094 1.00 89.56 202 GLY A N 1
ATOM 1582 C CA . GLY A 1 202 ? 23.602 6.209 -9.734 1.00 89.56 202 GLY A CA 1
ATOM 1583 C C . GLY A 1 202 ? 22.869 5.033 -9.079 1.00 89.56 202 GLY A C 1
ATOM 1584 O O . GLY A 1 202 ? 22.745 3.955 -9.656 1.00 89.56 202 GLY A O 1
ATOM 1585 N N . TRP A 1 203 ? 22.432 5.214 -7.831 1.00 81.81 203 TRP A N 1
ATOM 1586 C CA . TRP A 1 203 ? 21.838 4.134 -7.032 1.00 81.81 203 TRP A CA 1
ATOM 1587 C C . TRP A 1 203 ? 20.503 3.629 -7.597 1.00 81.81 203 TRP A C 1
ATOM 1589 O O . TRP A 1 203 ? 20.260 2.424 -7.595 1.00 81.81 203 TRP A O 1
ATOM 1599 N N . ALA A 1 204 ? 19.666 4.529 -8.125 1.00 80.31 204 ALA A N 1
ATOM 1600 C CA . ALA A 1 204 ? 18.370 4.168 -8.698 1.00 80.31 204 ALA A CA 1
ATOM 1601 C C . ALA A 1 204 ? 18.525 3.243 -9.917 1.00 80.31 204 ALA A C 1
ATOM 1603 O O . ALA A 1 204 ? 17.842 2.222 -9.997 1.00 80.31 204 ALA A O 1
ATOM 1604 N N . ARG A 1 205 ? 19.495 3.542 -10.795 1.00 90.19 205 ARG A N 1
ATOM 1605 C CA . ARG A 1 205 ? 19.861 2.688 -11.934 1.00 90.19 205 ARG A CA 1
ATOM 1606 C C . ARG A 1 205 ? 20.346 1.316 -11.492 1.00 90.19 205 ARG A C 1
ATOM 1608 O O . ARG A 1 205 ? 19.820 0.311 -11.941 1.00 90.19 205 ARG A O 1
ATOM 1615 N N . LYS A 1 206 ? 21.295 1.264 -10.552 1.00 87.31 206 LYS A N 1
ATOM 1616 C CA . LYS A 1 206 ? 21.833 -0.009 -10.038 1.00 87.31 206 LYS A CA 1
ATOM 1617 C C . LYS A 1 206 ? 20.750 -0.893 -9.422 1.00 87.31 206 LYS A C 1
ATOM 1619 O O . LYS A 1 206 ? 20.794 -2.114 -9.548 1.00 87.31 206 LYS A O 1
ATOM 1624 N N . LYS A 1 207 ? 19.771 -0.282 -8.745 1.00 91.06 207 LYS A N 1
ATOM 1625 C CA . LYS A 1 207 ? 18.615 -1.004 -8.206 1.00 91.06 207 LYS A CA 1
ATOM 1626 C C . LYS A 1 207 ? 17.760 -1.595 -9.332 1.00 91.06 207 LYS A C 1
ATOM 1628 O O . LYS A 1 207 ? 17.358 -2.748 -9.214 1.00 91.06 207 LYS A O 1
ATOM 1633 N N . PHE A 1 208 ? 17.522 -0.838 -10.405 1.00 94.25 208 PHE A N 1
ATOM 1634 C CA . PHE A 1 208 ? 16.842 -1.335 -11.604 1.00 94.25 208 PHE A CA 1
ATOM 1635 C C . PHE A 1 208 ? 17.618 -2.472 -12.279 1.00 94.25 208 PHE A C 1
ATOM 1637 O O . PHE A 1 208 ? 17.037 -3.518 -12.527 1.00 94.25 208 PHE A O 1
ATOM 1644 N N . GLU A 1 209 ? 18.923 -2.319 -12.506 1.00 95.31 209 GLU A N 1
ATOM 1645 C CA . GLU A 1 209 ? 19.763 -3.351 -13.134 1.00 95.31 209 GLU A CA 1
ATOM 1646 C C . GLU A 1 209 ? 19.716 -4.660 -12.351 1.00 95.31 209 GLU A C 1
ATOM 1648 O O . GLU A 1 209 ? 19.539 -5.727 -12.933 1.00 95.31 209 GLU A O 1
ATOM 1653 N N . LYS A 1 210 ? 19.790 -4.578 -11.016 1.00 95.25 210 LYS A N 1
ATOM 1654 C CA . LYS A 1 210 ? 19.602 -5.750 -10.165 1.00 95.25 210 LYS A CA 1
ATOM 1655 C C . LYS A 1 210 ? 18.198 -6.341 -10.328 1.00 95.25 210 LYS A C 1
ATOM 1657 O O . LYS A 1 210 ? 18.082 -7.536 -10.583 1.00 95.25 210 LYS A O 1
ATOM 1662 N N . TRP A 1 211 ? 17.156 -5.517 -10.198 1.00 96.44 211 TRP A N 1
ATOM 1663 C CA . TRP A 1 211 ? 15.758 -5.940 -10.334 1.00 96.44 211 TRP A CA 1
ATOM 1664 C C . TRP A 1 211 ? 15.488 -6.641 -11.673 1.00 96.44 211 TRP A C 1
ATOM 1666 O O . TRP A 1 211 ? 14.803 -7.666 -11.690 1.00 96.44 211 TRP A O 1
ATOM 1676 N N . TRP A 1 212 ? 16.069 -6.121 -12.757 1.00 97.06 212 TRP A N 1
ATOM 1677 C CA . TRP A 1 212 ? 15.983 -6.666 -14.108 1.00 97.06 212 TRP A CA 1
ATOM 1678 C C . TRP A 1 212 ? 16.739 -7.985 -14.207 1.00 97.06 212 TRP A C 1
ATOM 1680 O O . TRP A 1 212 ? 16.165 -8.996 -14.593 1.00 97.06 212 TRP A O 1
ATOM 1690 N N . SER A 1 213 ? 18.000 -8.009 -13.763 1.00 95.69 213 SER A N 1
ATOM 1691 C CA . SER A 1 213 ? 18.843 -9.207 -13.807 1.00 95.69 213 SER A CA 1
ATOM 1692 C C . SER A 1 213 ? 18.281 -10.366 -12.989 1.00 95.69 213 SER A C 1
ATOM 1694 O O . SER A 1 213 ? 18.515 -11.513 -13.340 1.00 95.69 213 SER A O 1
ATOM 1696 N N . ASP A 1 214 ? 17.527 -10.103 -11.919 1.00 95.06 214 ASP A N 1
ATOM 1697 C CA . ASP A 1 214 ? 16.886 -11.151 -11.121 1.00 95.06 214 ASP A CA 1
ATOM 1698 C C . ASP A 1 214 ? 15.714 -11.814 -11.892 1.00 95.06 214 ASP A C 1
ATOM 1700 O O . ASP A 1 214 ? 15.354 -12.945 -11.576 1.00 95.06 214 ASP A O 1
ATOM 1704 N N . ARG A 1 215 ? 15.156 -11.155 -12.923 1.00 96.06 215 ARG A N 1
ATOM 1705 C CA . ARG A 1 215 ? 13.948 -11.572 -13.672 1.00 96.06 215 ARG A CA 1
ATOM 1706 C C . ARG A 1 215 ? 14.172 -11.906 -15.142 1.00 96.06 215 ARG A C 1
ATOM 1708 O O . ARG A 1 215 ? 13.361 -12.623 -15.707 1.00 96.06 215 ARG A O 1
ATOM 1715 N N . SER A 1 216 ? 15.210 -11.362 -15.759 1.00 95.00 216 SER A N 1
ATOM 1716 C CA . SER A 1 216 ? 15.462 -11.477 -17.193 1.00 95.00 216 SER A CA 1
ATOM 1717 C C . SER A 1 216 ? 16.844 -12.051 -17.466 1.00 95.00 216 SER A C 1
ATOM 1719 O O . SER A 1 216 ? 17.774 -11.893 -16.664 1.00 95.00 216 SER A O 1
ATOM 1721 N N . ASN A 1 217 ? 16.957 -12.730 -18.604 1.00 92.25 217 ASN A N 1
ATOM 1722 C CA . ASN A 1 217 ? 18.232 -13.078 -19.223 1.00 92.25 217 ASN A CA 1
ATOM 1723 C C . ASN A 1 217 ? 18.695 -12.018 -20.240 1.00 92.25 217 ASN A C 1
ATOM 1725 O O . ASN A 1 217 ? 19.871 -12.010 -20.597 1.00 92.25 217 ASN A O 1
ATOM 1729 N N . ASP A 1 218 ? 17.814 -11.111 -20.673 1.00 92.00 218 ASP A N 1
ATOM 1730 C CA . ASP A 1 218 ? 18.186 -9.967 -21.502 1.00 92.00 218 ASP A CA 1
ATOM 1731 C C . ASP A 1 218 ? 18.960 -8.923 -20.682 1.00 92.00 218 ASP A C 1
ATOM 1733 O O . ASP A 1 218 ? 18.699 -8.733 -19.484 1.00 92.00 218 ASP A O 1
ATOM 1737 N N . PRO A 1 219 ? 19.898 -8.194 -21.311 1.00 94.06 219 PRO A N 1
ATOM 1738 C CA . PRO A 1 219 ? 20.574 -7.088 -20.654 1.00 94.06 219 PRO A CA 1
ATOM 1739 C C . PRO A 1 219 ? 19.571 -5.994 -20.238 1.00 94.06 219 PRO A C 1
ATOM 1741 O O . PRO A 1 219 ? 18.590 -5.754 -20.943 1.00 94.06 219 PRO A O 1
ATOM 1744 N N . PRO A 1 220 ? 19.808 -5.303 -19.106 1.00 94.69 220 PRO A N 1
ATOM 1745 C CA . PRO A 1 220 ? 18.921 -4.250 -18.633 1.00 94.69 220 PRO A CA 1
ATOM 1746 C C . PRO A 1 220 ? 18.876 -3.078 -19.630 1.00 94.69 220 PRO A C 1
ATOM 1748 O O . PRO A 1 220 ? 19.922 -2.489 -19.912 1.00 94.69 220 PRO A O 1
ATOM 1751 N N . PRO A 1 221 ? 17.691 -2.702 -20.138 1.00 95.19 221 PRO A N 1
ATOM 1752 C CA . PRO A 1 221 ? 17.541 -1.636 -21.124 1.00 95.19 221 PRO A CA 1
ATOM 1753 C C . PRO A 1 221 ? 17.794 -0.253 -20.524 1.00 95.19 221 PRO A C 1
ATOM 1755 O O . PRO A 1 221 ? 17.571 -0.016 -19.335 1.00 95.19 221 PRO A O 1
ATOM 1758 N N . ASP A 1 222 ? 18.236 0.688 -21.356 1.00 93.31 222 ASP A N 1
ATOM 1759 C CA . ASP A 1 222 ? 18.588 2.050 -20.930 1.00 93.31 222 ASP A CA 1
ATOM 1760 C C . ASP A 1 222 ? 17.400 3.020 -20.909 1.00 93.31 222 ASP A C 1
ATOM 1762 O O . ASP A 1 222 ? 17.469 4.052 -20.242 1.00 93.31 222 ASP A O 1
ATOM 1766 N N . SER A 1 223 ? 16.297 2.677 -21.582 1.00 95.25 223 SER A N 1
ATOM 1767 C CA . SER A 1 223 ? 15.083 3.494 -21.638 1.00 95.25 223 SER A CA 1
ATOM 1768 C C . SER A 1 223 ? 13.890 2.814 -20.963 1.00 95.25 223 SER A C 1
ATOM 1770 O O . SER A 1 223 ? 13.797 1.586 -20.907 1.00 95.25 223 SER A O 1
ATOM 1772 N N . ALA A 1 224 ? 12.952 3.613 -20.445 1.00 92.12 224 ALA A N 1
ATOM 1773 C CA . ALA A 1 224 ? 11.708 3.083 -19.887 1.00 92.12 224 ALA A CA 1
ATOM 1774 C C . ALA A 1 224 ? 10.825 2.446 -20.968 1.00 92.12 224 ALA A C 1
ATOM 1776 O O . ALA A 1 224 ? 10.133 1.472 -20.692 1.00 92.12 224 ALA A O 1
ATOM 1777 N N . GLU A 1 225 ? 10.871 2.967 -22.195 1.00 93.69 225 GLU A N 1
ATOM 1778 C CA . GLU A 1 225 ? 10.137 2.401 -23.329 1.00 93.69 225 GLU A CA 1
ATOM 1779 C C . GLU A 1 225 ? 10.645 1.014 -23.713 1.00 93.69 225 GLU A C 1
ATOM 1781 O O . GLU A 1 225 ? 9.840 0.104 -23.884 1.00 93.69 225 GLU A O 1
ATOM 1786 N N . ASP A 1 226 ? 11.960 0.831 -23.823 1.00 92.88 226 ASP A N 1
ATOM 1787 C CA . ASP A 1 226 ? 12.529 -0.468 -24.192 1.00 92.88 226 ASP A CA 1
ATOM 1788 C C . ASP A 1 226 ? 12.358 -1.484 -23.061 1.00 92.88 226 ASP A C 1
ATOM 1790 O O . ASP A 1 226 ? 12.111 -2.658 -23.326 1.00 92.88 226 ASP A O 1
ATOM 1794 N N . ALA A 1 227 ? 12.392 -1.024 -21.804 1.00 93.94 227 ALA A N 1
ATOM 1795 C CA . ALA A 1 227 ? 12.036 -1.842 -20.647 1.00 93.94 227 ALA A CA 1
ATOM 1796 C C . ALA A 1 227 ? 10.618 -2.405 -20.753 1.00 93.94 227 ALA A C 1
ATOM 1798 O O . ALA A 1 227 ? 10.433 -3.607 -20.582 1.00 93.94 227 ALA A O 1
ATOM 1799 N N . VAL A 1 228 ? 9.638 -1.558 -21.078 1.00 91.94 228 VAL A N 1
ATOM 1800 C CA . VAL A 1 228 ? 8.243 -1.985 -21.246 1.00 91.94 228 VAL A CA 1
ATOM 1801 C C . VAL A 1 228 ? 8.092 -2.900 -22.461 1.00 91.94 228 VAL A C 1
ATOM 1803 O O . VAL A 1 228 ? 7.507 -3.966 -22.331 1.00 91.94 228 VAL A O 1
ATOM 1806 N N . LYS A 1 229 ? 8.695 -2.568 -23.610 1.00 91.06 229 LYS A N 1
ATOM 1807 C CA . LYS A 1 229 ? 8.625 -3.414 -24.818 1.00 91.06 229 LYS A CA 1
ATOM 1808 C C . LYS A 1 229 ? 9.178 -4.819 -24.586 1.00 91.06 229 LYS A C 1
ATOM 1810 O O . LYS A 1 229 ? 8.563 -5.791 -25.007 1.00 91.06 229 LYS A O 1
ATOM 1815 N N . LEU A 1 230 ? 10.337 -4.933 -23.935 1.00 90.69 230 LEU A N 1
ATOM 1816 C CA . LEU A 1 230 ? 10.932 -6.233 -23.617 1.00 90.69 230 LEU A CA 1
ATOM 1817 C C . LEU A 1 230 ? 10.089 -6.992 -22.587 1.00 90.69 230 LEU A C 1
ATOM 1819 O O . LEU A 1 230 ? 9.917 -8.203 -22.715 1.00 90.69 230 LEU A O 1
ATOM 1823 N N . ALA A 1 231 ? 9.544 -6.292 -21.590 1.00 90.31 231 ALA A N 1
ATOM 1824 C CA . ALA A 1 231 ? 8.642 -6.884 -20.610 1.00 90.31 231 ALA A CA 1
ATOM 1825 C C . ALA A 1 231 ? 7.384 -7.470 -21.272 1.00 90.31 231 ALA A C 1
ATOM 1827 O O . ALA A 1 231 ? 7.083 -8.643 -21.055 1.00 90.31 231 ALA A O 1
ATOM 1828 N N . ASP A 1 232 ? 6.725 -6.698 -22.139 1.00 88.00 232 ASP A N 1
ATOM 1829 C CA . ASP A 1 232 ? 5.537 -7.117 -22.896 1.00 88.00 232 ASP A CA 1
ATOM 1830 C C . ASP A 1 232 ? 5.851 -8.251 -23.888 1.00 88.00 232 ASP A C 1
ATOM 1832 O O . ASP A 1 232 ? 4.997 -9.087 -24.175 1.00 88.00 232 ASP A O 1
ATOM 1836 N N . ALA A 1 233 ? 7.095 -8.329 -24.372 1.00 86.25 233 ALA A N 1
ATOM 1837 C CA . ALA A 1 233 ? 7.590 -9.437 -25.190 1.00 86.25 233 ALA A CA 1
ATOM 1838 C C . ALA A 1 233 ? 7.940 -10.705 -24.379 1.00 86.25 233 ALA A C 1
ATOM 1840 O O . ALA A 1 233 ? 8.397 -11.692 -24.956 1.00 86.25 233 ALA A O 1
ATOM 1841 N N . GLY A 1 234 ? 7.743 -10.700 -23.056 1.00 88.31 234 GLY A N 1
ATOM 1842 C CA . GLY A 1 234 ? 7.958 -11.864 -22.192 1.00 88.31 234 GLY A CA 1
ATOM 1843 C C . GLY A 1 234 ? 9.376 -12.007 -21.632 1.00 88.31 234 GLY A C 1
ATOM 1844 O O . GLY A 1 234 ? 9.724 -13.072 -21.130 1.00 88.31 234 GLY A O 1
ATOM 1845 N N . SER A 1 235 ? 10.196 -10.951 -21.666 1.00 91.31 235 SER A N 1
ATOM 1846 C CA . SER A 1 235 ? 11.580 -10.965 -21.158 1.00 91.31 235 SER A CA 1
ATOM 1847 C C . SER A 1 235 ? 11.689 -11.059 -19.623 1.00 91.31 235 SER A C 1
ATOM 1849 O O . SER A 1 235 ? 12.777 -11.277 -19.090 1.00 91.31 235 SER A O 1
ATOM 1851 N N . LEU A 1 236 ? 10.592 -10.894 -18.873 1.00 94.00 236 LEU A N 1
ATOM 1852 C CA . LEU A 1 236 ? 10.606 -10.871 -17.405 1.00 94.00 236 LEU A CA 1
ATOM 1853 C C . LEU A 1 236 ? 9.857 -12.052 -16.783 1.00 94.00 236 LEU A C 1
ATOM 1855 O O . LEU A 1 236 ? 8.703 -12.320 -17.105 1.00 94.00 236 LEU A O 1
ATOM 1859 N N . SER A 1 237 ? 10.484 -12.699 -15.798 1.00 93.81 237 SER A N 1
ATOM 1860 C CA . SER A 1 237 ? 9.797 -13.620 -14.893 1.00 93.81 237 SER A CA 1
ATOM 1861 C C . SER A 1 237 ? 8.686 -12.908 -14.120 1.00 93.81 237 SER A C 1
ATOM 1863 O O . SER A 1 237 ? 8.931 -11.930 -13.403 1.00 93.81 237 SER A O 1
ATOM 1865 N N . ILE A 1 238 ? 7.483 -13.471 -14.193 1.00 93.12 238 ILE A N 1
ATOM 1866 C CA . ILE A 1 238 ? 6.338 -13.064 -13.381 1.00 93.12 238 ILE A CA 1
ATOM 1867 C C . ILE A 1 238 ? 6.481 -13.704 -11.990 1.00 93.12 238 ILE A C 1
ATOM 1869 O O . ILE A 1 238 ? 6.629 -14.925 -11.905 1.00 93.12 238 ILE A O 1
ATOM 1873 N N . PRO A 1 239 ? 6.496 -12.927 -10.889 1.00 94.81 239 PRO A N 1
ATOM 1874 C CA . PRO A 1 239 ? 6.502 -13.503 -9.548 1.00 94.81 239 PRO A CA 1
ATOM 1875 C C . PRO A 1 239 ? 5.210 -14.278 -9.298 1.00 94.81 239 PRO A C 1
ATOM 1877 O O . PRO A 1 239 ? 4.147 -13.816 -9.685 1.00 94.81 239 PRO A O 1
ATOM 1880 N N . VAL A 1 240 ? 5.293 -15.409 -8.595 1.00 94.50 240 VAL A N 1
ATOM 1881 C CA . VAL A 1 240 ? 4.093 -16.123 -8.117 1.00 94.50 240 VAL A CA 1
ATOM 1882 C C . VAL A 1 240 ? 3.450 -15.400 -6.936 1.00 94.50 240 VAL A C 1
ATOM 1884 O O . VAL A 1 240 ? 2.249 -15.489 -6.717 1.00 94.50 240 VAL A O 1
ATOM 1887 N N . ASN A 1 241 ? 4.265 -14.675 -6.172 1.00 95.81 241 ASN A N 1
ATOM 1888 C CA . ASN A 1 241 ? 3.844 -14.009 -4.957 1.00 95.81 241 ASN A CA 1
ATOM 1889 C C . ASN A 1 241 ? 4.720 -12.781 -4.666 1.00 95.81 241 ASN A C 1
ATOM 1891 O O . ASN A 1 241 ? 5.925 -12.773 -4.969 1.00 95.81 241 ASN A O 1
ATOM 1895 N N . ILE A 1 242 ? 4.122 -11.761 -4.050 1.00 96.94 242 ILE A N 1
ATOM 1896 C CA . ILE A 1 242 ? 4.806 -10.575 -3.532 1.00 96.94 242 ILE A CA 1
ATOM 1897 C C . ILE A 1 242 ? 4.462 -10.319 -2.062 1.00 96.94 242 ILE A C 1
ATOM 1899 O O . ILE A 1 242 ? 3.341 -10.545 -1.614 1.00 96.94 242 ILE A O 1
ATOM 1903 N N . VAL A 1 243 ? 5.420 -9.757 -1.320 1.00 95.75 243 VAL A N 1
ATOM 1904 C CA . VAL A 1 243 ? 5.176 -9.245 0.037 1.00 95.75 243 VAL A CA 1
ATOM 1905 C C . VAL A 1 243 ? 5.158 -7.725 0.006 1.00 95.75 243 VAL A C 1
ATOM 1907 O O . VAL A 1 243 ? 6.151 -7.084 -0.362 1.00 95.75 243 VAL A O 1
ATOM 1910 N N . VAL A 1 244 ? 4.031 -7.162 0.429 1.00 93.81 244 VAL A N 1
ATOM 1911 C CA . VAL A 1 244 ? 3.777 -5.726 0.510 1.00 93.81 244 VAL A CA 1
ATOM 1912 C C . VAL A 1 244 ? 3.851 -5.293 1.965 1.00 93.81 244 VAL A C 1
ATOM 1914 O O . VAL A 1 244 ? 3.106 -5.780 2.812 1.00 93.81 244 VAL A O 1
ATOM 1917 N N . ARG A 1 245 ? 4.754 -4.357 2.248 1.00 89.19 245 ARG A N 1
ATOM 1918 C CA . ARG A 1 245 ? 4.886 -3.703 3.542 1.00 89.19 245 ARG A CA 1
ATOM 1919 C C . ARG A 1 245 ? 4.093 -2.410 3.555 1.00 89.19 245 ARG A C 1
ATOM 1921 O O . ARG A 1 245 ? 4.405 -1.479 2.806 1.00 89.19 245 ARG A O 1
ATOM 1928 N N . LYS A 1 246 ? 3.159 -2.334 4.490 1.00 84.31 246 LYS A N 1
ATOM 1929 C CA . LYS A 1 246 ? 2.465 -1.115 4.878 1.00 84.31 246 LYS A CA 1
ATOM 1930 C C . LYS A 1 246 ? 3.046 -0.598 6.186 1.00 84.31 246 LYS A C 1
ATOM 1932 O O . LYS A 1 246 ? 3.271 -1.365 7.119 1.00 84.31 246 LYS A O 1
ATOM 1937 N N . ILE A 1 247 ? 3.328 0.701 6.236 1.00 78.19 247 ILE A N 1
ATOM 1938 C CA . ILE A 1 247 ? 3.827 1.380 7.435 1.00 78.19 247 ILE A CA 1
ATOM 1939 C C . ILE A 1 247 ? 2.801 2.443 7.807 1.00 78.19 247 ILE A C 1
ATOM 1941 O O . ILE A 1 247 ? 2.555 3.359 7.019 1.00 78.19 247 ILE A O 1
ATOM 1945 N N . GLY A 1 248 ? 2.211 2.334 8.999 1.00 63.56 248 GLY A N 1
ATOM 1946 C CA . GLY A 1 248 ? 1.234 3.302 9.498 1.00 63.56 248 GLY A CA 1
ATOM 1947 C C . GLY A 1 248 ? 1.773 4.735 9.414 1.00 63.56 248 GLY A C 1
ATOM 1948 O O . GLY A 1 248 ? 2.756 5.072 10.073 1.00 63.56 248 GLY A O 1
ATOM 1949 N N . GLY A 1 249 ? 1.138 5.577 8.592 1.00 61.62 249 GLY A N 1
ATOM 1950 C CA . GLY A 1 249 ? 1.524 6.976 8.367 1.00 61.62 249 GLY A CA 1
ATOM 1951 C C . GLY A 1 249 ? 2.319 7.255 7.081 1.00 61.62 249 GLY A C 1
ATOM 1952 O O . GLY A 1 249 ? 2.455 8.424 6.712 1.00 61.62 249 GLY A O 1
ATOM 1953 N N . GLU A 1 250 ? 2.805 6.239 6.359 1.00 69.62 250 GLU A N 1
ATOM 1954 C CA . GLU A 1 250 ? 3.336 6.431 5.002 1.00 69.62 250 GLU A CA 1
ATOM 1955 C C . GLU A 1 250 ? 2.205 6.476 3.964 1.00 69.62 250 GLU A C 1
ATOM 1957 O O . GLU A 1 250 ? 1.171 5.830 4.100 1.00 69.62 250 GLU A O 1
ATOM 1962 N N . LYS A 1 251 ? 2.398 7.272 2.903 1.00 65.44 251 LYS A N 1
ATOM 1963 C CA . LYS A 1 251 ? 1.385 7.455 1.850 1.00 65.44 251 LYS A CA 1
ATOM 1964 C C . LYS A 1 251 ? 1.308 6.277 0.871 1.00 65.44 251 LYS A C 1
ATOM 1966 O O . LYS A 1 251 ? 0.294 6.124 0.198 1.00 65.44 251 LYS A O 1
ATOM 1971 N N . PHE A 1 252 ? 2.391 5.516 0.735 1.00 74.44 252 PHE A N 1
ATOM 1972 C CA . PHE A 1 252 ? 2.528 4.483 -0.285 1.00 74.44 252 PHE A CA 1
ATOM 1973 C C . PHE A 1 252 ? 3.097 3.211 0.327 1.00 74.44 252 PHE A C 1
ATOM 1975 O O . PHE A 1 252 ? 4.123 3.259 1.010 1.00 74.44 252 PHE A O 1
ATOM 1982 N N . ASP A 1 253 ? 2.449 2.094 0.022 1.00 85.44 253 ASP A N 1
ATOM 1983 C CA . ASP A 1 253 ? 2.922 0.768 0.390 1.00 85.44 253 ASP A CA 1
ATOM 1984 C C . ASP A 1 253 ? 4.159 0.397 -0.439 1.00 85.44 253 ASP A C 1
ATOM 1986 O O . ASP A 1 253 ? 4.412 0.952 -1.515 1.00 85.44 253 ASP A O 1
ATOM 1990 N N . ARG A 1 254 ? 4.976 -0.525 0.078 1.00 85.38 254 ARG A N 1
ATOM 1991 C CA . ARG A 1 254 ? 6.231 -0.925 -0.570 1.00 85.38 254 ARG A CA 1
ATOM 1992 C C . ARG A 1 254 ? 6.282 -2.423 -0.782 1.00 85.38 254 ARG A C 1
ATOM 1994 O O . ARG A 1 254 ? 6.180 -3.185 0.172 1.00 85.38 254 ARG A O 1
ATOM 2001 N N . ILE A 1 255 ? 6.562 -2.841 -2.009 1.00 92.69 255 ILE A N 1
ATOM 2002 C CA . ILE A 1 255 ? 6.900 -4.234 -2.297 1.00 92.69 255 ILE A CA 1
ATOM 2003 C C . ILE A 1 255 ? 8.328 -4.486 -1.804 1.00 92.69 255 ILE A C 1
ATOM 2005 O O . ILE A 1 255 ? 9.270 -3.793 -2.200 1.00 92.69 255 ILE A O 1
ATOM 2009 N N . ILE A 1 256 ? 8.485 -5.433 -0.879 1.00 93.12 256 ILE A N 1
ATOM 2010 C CA . ILE A 1 256 ? 9.761 -5.699 -0.192 1.00 93.12 256 ILE A CA 1
ATOM 2011 C C . ILE A 1 256 ? 10.364 -7.057 -0.542 1.00 93.12 256 ILE A C 1
ATOM 2013 O O . ILE A 1 256 ? 11.561 -7.263 -0.330 1.00 93.12 256 ILE A O 1
ATOM 2017 N N . LYS A 1 257 ? 9.559 -7.986 -1.064 1.00 94.12 257 LYS A N 1
ATOM 2018 C CA . LYS A 1 257 ? 9.993 -9.337 -1.420 1.00 94.12 257 LYS A CA 1
ATOM 2019 C C . LYS A 1 257 ? 9.176 -9.865 -2.593 1.00 94.12 257 LYS A C 1
ATOM 2021 O O . LYS A 1 257 ? 7.999 -9.545 -2.726 1.00 94.12 257 LYS A O 1
ATOM 2026 N N . TYR A 1 258 ? 9.823 -10.711 -3.385 1.00 95.69 258 TYR A N 1
ATOM 2027 C CA . TYR A 1 258 ? 9.234 -11.435 -4.502 1.00 95.69 258 TYR A CA 1
ATOM 2028 C C . TYR A 1 258 ? 9.568 -12.912 -4.359 1.00 95.69 258 TYR A C 1
ATOM 2030 O O . TYR A 1 258 ? 10.691 -13.257 -3.974 1.00 95.69 258 TYR A O 1
ATOM 2038 N N . THR A 1 259 ? 8.628 -13.762 -4.738 1.00 96.19 259 THR A N 1
ATOM 2039 C CA . THR A 1 259 ? 8.879 -15.175 -5.001 1.00 96.19 259 THR A CA 1
ATOM 2040 C C . THR A 1 259 ? 8.843 -15.355 -6.513 1.00 96.19 259 THR A C 1
ATOM 2042 O O . THR A 1 259 ? 7.777 -15.333 -7.121 1.00 96.19 259 THR A O 1
ATOM 2045 N N . LEU A 1 260 ? 10.021 -15.441 -7.131 1.00 93.69 260 LEU A N 1
ATOM 2046 C CA . LEU A 1 260 ? 10.160 -15.640 -8.574 1.00 93.69 260 LEU A CA 1
ATOM 2047 C C . LEU A 1 260 ? 10.194 -17.140 -8.906 1.00 93.69 260 LEU A C 1
ATOM 2049 O O . LEU A 1 260 ? 10.664 -17.928 -8.078 1.00 93.69 260 LEU A O 1
ATOM 2053 N N . PRO A 1 261 ? 9.725 -17.543 -10.099 1.00 91.12 261 PRO A N 1
ATOM 2054 C CA . PRO A 1 261 ? 9.929 -18.896 -10.597 1.00 91.12 261 PRO A CA 1
ATOM 2055 C C . PRO A 1 261 ? 11.432 -19.223 -10.687 1.00 91.12 261 PRO A C 1
ATOM 2057 O O . PRO A 1 261 ? 12.259 -18.317 -10.816 1.00 91.12 261 PRO A O 1
ATOM 2060 N N . PRO A 1 262 ? 11.807 -20.512 -10.606 1.00 86.81 262 PRO A N 1
ATOM 2061 C CA . PRO A 1 262 ? 13.210 -20.926 -10.582 1.00 86.81 262 PRO A CA 1
ATOM 2062 C C . PRO A 1 262 ? 13.936 -20.666 -11.907 1.00 86.81 262 PRO A C 1
ATOM 2064 O O . PRO A 1 262 ? 15.148 -20.459 -11.911 1.00 86.81 262 PRO A O 1
ATOM 2067 N N . GLU A 1 263 ? 13.201 -20.672 -13.019 1.00 88.81 263 GLU A N 1
ATOM 2068 C CA . GLU A 1 263 ? 13.731 -20.452 -14.360 1.00 88.81 263 GLU A CA 1
ATOM 2069 C C . GLU A 1 263 ? 13.305 -19.080 -14.883 1.00 88.81 263 GLU A C 1
ATOM 2071 O O . GLU A 1 263 ? 12.150 -18.663 -14.752 1.00 88.81 263 GLU A O 1
ATOM 2076 N N . LYS A 1 264 ? 14.267 -18.371 -15.475 1.00 90.50 264 LYS A N 1
ATOM 2077 C CA . LYS A 1 264 ? 14.023 -17.108 -16.168 1.00 90.50 264 LYS A CA 1
ATOM 2078 C C . LYS A 1 264 ? 13.553 -17.375 -17.595 1.00 90.50 264 LYS A C 1
ATOM 2080 O O . LYS A 1 264 ? 13.985 -18.372 -18.178 1.00 90.50 264 LYS A O 1
ATOM 2085 N N . PRO A 1 265 ? 12.731 -16.488 -18.175 1.00 88.38 265 PRO A N 1
ATOM 2086 C CA . PRO A 1 265 ? 12.358 -16.602 -19.575 1.00 88.38 265 PRO A CA 1
ATOM 2087 C C . PRO A 1 265 ? 13.595 -16.543 -20.489 1.00 88.38 265 PRO A C 1
ATOM 2089 O O . PRO A 1 265 ? 14.630 -15.977 -20.107 1.00 88.38 265 PRO A O 1
ATOM 2092 N N . PRO A 1 266 ? 13.518 -17.134 -21.692 1.00 81.88 266 PRO A N 1
ATOM 2093 C CA . PRO A 1 266 ? 14.564 -16.988 -22.698 1.00 81.88 266 PRO A CA 1
ATOM 2094 C C . PRO A 1 266 ? 14.764 -15.510 -23.056 1.00 81.88 266 PRO A C 1
ATOM 2096 O O . PRO A 1 266 ? 13.824 -14.718 -22.999 1.00 81.88 266 PRO A O 1
ATOM 2099 N N . ALA A 1 267 ? 15.997 -15.145 -23.412 1.00 78.25 267 ALA A N 1
ATOM 2100 C CA . ALA A 1 267 ? 16.305 -13.786 -23.835 1.00 78.25 267 ALA A CA 1
ATOM 2101 C C . ALA A 1 267 ? 15.589 -13.478 -25.159 1.00 78.25 267 ALA A C 1
ATOM 2103 O O . ALA A 1 267 ? 15.744 -14.200 -26.146 1.00 78.25 267 ALA A O 1
ATOM 2104 N N . VAL A 1 268 ? 14.820 -12.394 -25.191 1.00 76.44 268 VAL A N 1
ATOM 2105 C CA . VAL A 1 268 ? 14.103 -11.943 -26.390 1.00 76.44 268 VAL A CA 1
ATOM 2106 C C . VAL A 1 268 ? 15.096 -11.448 -27.452 1.00 76.44 268 VAL A C 1
ATOM 2108 O O . VAL A 1 268 ? 14.855 -11.613 -28.647 1.00 76.44 268 VAL A O 1
ATOM 2111 N N . GLY A 1 269 ? 16.251 -10.911 -27.041 1.00 55.56 269 GLY A N 1
ATOM 2112 C CA . GLY A 1 269 ? 17.295 -10.408 -27.940 1.00 55.56 269 GLY A CA 1
ATOM 2113 C C . GLY A 1 269 ? 17.991 -11.469 -28.806 1.00 55.56 269 GLY A C 1
ATOM 2114 O O . GLY A 1 269 ? 18.517 -11.122 -29.861 1.00 55.56 269 GLY A O 1
ATOM 2115 N N . GLU A 1 270 ? 17.972 -12.752 -28.423 1.00 45.06 270 GLU A N 1
ATOM 2116 C CA . GLU A 1 270 ? 18.551 -13.845 -29.231 1.00 45.06 270 GLU A CA 1
ATOM 2117 C C . GLU A 1 270 ? 17.621 -14.325 -30.359 1.00 45.06 270 GLU A C 1
ATOM 2119 O O . GLU A 1 270 ? 18.088 -14.888 -31.353 1.00 45.06 270 GLU A O 1
ATOM 2124 N N . LEU A 1 271 ? 16.317 -14.044 -30.271 1.00 45.44 271 LEU A N 1
ATOM 2125 C CA . LEU A 1 271 ? 15.333 -14.445 -31.285 1.00 45.44 271 LEU A CA 1
ATOM 2126 C C . LEU A 1 271 ? 15.426 -13.623 -32.586 1.00 45.44 271 LEU A C 1
ATOM 2128 O O . LEU A 1 271 ? 14.750 -13.948 -33.562 1.00 45.44 271 LEU A O 1
ATOM 2132 N N . VAL A 1 272 ? 16.269 -12.583 -32.634 1.00 42.50 272 VAL A N 1
ATOM 2133 C CA . VAL A 1 272 ? 16.357 -11.663 -33.782 1.00 42.50 272 VAL A CA 1
ATOM 2134 C C . VAL A 1 272 ? 17.319 -12.147 -34.879 1.00 42.50 272 VAL A C 1
ATOM 2136 O O . VAL A 1 272 ? 17.151 -11.756 -36.030 1.00 42.50 272 VAL A O 1
ATOM 2139 N N . GLU A 1 273 ? 18.279 -13.040 -34.598 1.00 40.50 273 GLU A N 1
ATOM 2140 C CA . GLU A 1 273 ? 19.266 -13.457 -35.620 1.00 40.50 273 GLU A CA 1
ATOM 2141 C C . GLU A 1 273 ? 19.229 -14.932 -36.037 1.00 40.50 273 GLU A C 1
ATOM 2143 O O . GLU A 1 273 ? 19.845 -15.276 -37.045 1.00 40.50 273 GLU A O 1
ATOM 2148 N N . THR A 1 274 ? 18.487 -15.812 -35.354 1.00 38.59 274 THR A N 1
ATOM 2149 C CA . THR A 1 274 ? 18.495 -17.248 -35.710 1.00 38.59 274 THR A CA 1
ATOM 2150 C C . THR A 1 274 ? 17.164 -17.873 -36.110 1.00 38.59 274 THR A C 1
ATOM 2152 O O . THR A 1 274 ? 17.203 -18.970 -36.655 1.00 38.59 274 THR A O 1
ATOM 2155 N N . ASP A 1 275 ? 16.022 -17.182 -36.009 1.00 41.19 275 ASP A N 1
ATOM 2156 C CA . ASP A 1 275 ? 14.729 -17.819 -36.330 1.00 41.19 275 ASP A CA 1
ATOM 2157 C C . ASP A 1 275 ? 13.753 -17.006 -37.194 1.00 41.19 275 ASP A C 1
ATOM 2159 O O . ASP A 1 275 ? 12.595 -17.381 -37.364 1.00 41.19 275 ASP A O 1
ATOM 2163 N N . MET A 1 276 ? 14.224 -15.965 -37.890 1.00 38.75 276 MET A N 1
ATOM 2164 C CA . MET A 1 276 ? 13.457 -15.384 -39.008 1.00 38.75 276 MET A CA 1
ATOM 2165 C C . MET A 1 276 ? 13.488 -16.244 -40.286 1.00 38.75 276 MET A C 1
ATOM 2167 O O . MET A 1 276 ? 12.746 -15.968 -41.224 1.00 38.75 276 MET A O 1
ATOM 2171 N N . SER A 1 277 ? 14.292 -17.314 -40.329 1.00 40.06 277 SER A N 1
ATOM 2172 C CA . SER A 1 277 ? 14.309 -18.250 -41.467 1.00 40.06 277 SER A CA 1
ATOM 2173 C C . SER A 1 277 ? 13.306 -19.407 -41.344 1.00 40.06 277 SER A C 1
ATOM 2175 O O . SER A 1 277 ? 13.083 -20.119 -42.325 1.00 40.06 277 SER A O 1
ATOM 2177 N N . LEU A 1 278 ? 12.661 -19.585 -40.181 1.00 40.59 278 LEU A N 1
ATOM 2178 C CA . LEU A 1 278 ? 11.806 -20.748 -39.913 1.00 40.59 278 LEU A CA 1
ATOM 2179 C C . LEU A 1 278 ? 10.290 -20.512 -40.000 1.00 40.59 278 LEU A C 1
ATOM 2181 O O . LEU A 1 278 ? 9.546 -21.487 -39.926 1.00 40.59 278 LEU A O 1
ATOM 2185 N N . CYS A 1 279 ? 9.801 -19.306 -40.328 1.00 40.66 279 CYS A N 1
ATOM 2186 C CA . CYS A 1 279 ? 8.512 -19.215 -41.035 1.00 40.66 279 CYS A CA 1
ATOM 2187 C C . CYS A 1 279 ? 8.298 -17.955 -41.898 1.00 40.66 279 CYS A C 1
ATOM 2189 O O . CYS A 1 279 ? 7.293 -17.258 -41.762 1.00 40.66 279 CYS A O 1
ATOM 2191 N N . GLU A 1 280 ? 9.144 -17.721 -42.908 1.00 39.94 280 GLU A N 1
ATOM 2192 C CA . GLU A 1 280 ? 8.780 -16.814 -44.021 1.00 39.94 280 GLU A CA 1
ATOM 2193 C C . GLU A 1 280 ? 7.528 -17.288 -44.792 1.00 39.94 280 GLU A C 1
ATOM 2195 O O . GLU A 1 280 ? 6.896 -16.509 -45.504 1.00 39.94 280 GLU A O 1
ATOM 2200 N N . LYS A 1 281 ? 7.123 -18.556 -44.626 1.00 39.25 281 LYS A N 1
ATOM 2201 C CA . LYS A 1 281 ? 5.877 -19.089 -45.195 1.00 39.25 281 LYS A CA 1
ATOM 2202 C C . LYS A 1 281 ? 4.618 -18.737 -44.394 1.00 39.25 281 LYS A C 1
ATOM 2204 O O . LYS A 1 281 ? 3.542 -18.806 -44.972 1.00 39.25 281 LYS A O 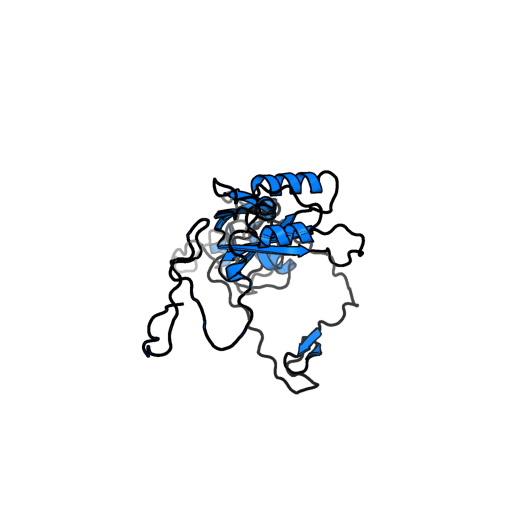1
ATOM 2209 N N . CYS A 1 282 ? 4.732 -18.352 -43.118 1.00 40.88 282 CYS A N 1
ATOM 2210 C CA . CYS A 1 282 ? 3.581 -17.985 -42.280 1.00 40.88 282 CYS A CA 1
ATOM 2211 C C . CYS A 1 282 ? 3.308 -16.474 -42.301 1.00 40.88 282 CYS A C 1
ATOM 2213 O O . CYS A 1 282 ? 2.172 -16.054 -42.132 1.00 40.88 282 CYS A O 1
ATOM 2215 N N . LEU A 1 283 ? 4.342 -15.651 -42.508 1.00 38.09 283 LEU A N 1
ATOM 2216 C CA . LEU A 1 283 ? 4.224 -14.186 -42.514 1.00 38.09 283 LEU A CA 1
ATOM 2217 C C . LEU A 1 283 ? 3.852 -13.594 -43.885 1.00 38.09 283 LEU A C 1
ATOM 2219 O O . LEU A 1 283 ? 3.456 -12.436 -43.947 1.00 38.09 283 LEU A O 1
ATOM 2223 N N . ASN A 1 284 ? 3.931 -14.379 -44.968 1.00 36.81 284 ASN A N 1
ATOM 2224 C CA . ASN A 1 284 ? 3.587 -13.930 -46.325 1.00 36.81 284 ASN A CA 1
ATOM 2225 C C . ASN A 1 284 ? 2.234 -14.433 -46.861 1.00 36.81 284 ASN A C 1
ATOM 2227 O O . ASN A 1 284 ? 1.944 -14.217 -48.036 1.00 36.81 284 ASN A O 1
ATOM 2231 N N . SER A 1 285 ? 1.363 -15.035 -46.044 1.00 39.59 285 SER A N 1
ATOM 2232 C CA . SER A 1 285 ? -0.060 -15.127 -46.407 1.00 39.59 285 SER A CA 1
ATOM 2233 C C . SER A 1 285 ? -0.772 -13.866 -45.925 1.00 39.59 285 SER A C 1
ATOM 2235 O O . SER A 1 285 ? -1.479 -13.859 -44.917 1.00 39.59 285 SER A O 1
ATOM 2237 N N . GLY A 1 286 ? -0.508 -12.769 -46.632 1.00 33.00 286 GLY A N 1
ATOM 2238 C CA . GLY A 1 286 ? -1.359 -11.595 -46.572 1.00 33.00 286 GLY A CA 1
ATOM 2239 C C . GLY A 1 286 ? -2.789 -11.971 -46.952 1.00 33.00 286 GLY A C 1
ATOM 2240 O O . GLY A 1 286 ? -2.999 -12.800 -47.832 1.00 33.00 286 GLY A O 1
ATOM 2241 N N . TYR A 1 287 ? -3.726 -11.363 -46.226 1.00 41.19 287 TYR A N 1
ATOM 2242 C CA . TYR A 1 287 ? -5.107 -11.082 -46.609 1.00 41.19 287 TYR A CA 1
ATOM 2243 C C . TYR A 1 287 ? -5.450 -11.425 -48.067 1.00 41.19 287 TYR A C 1
ATOM 2245 O O . TYR A 1 287 ? -5.073 -10.686 -48.970 1.00 41.19 287 TYR A O 1
ATOM 2253 N N . ASP A 1 288 ? -6.213 -12.499 -48.250 1.00 34.84 288 ASP A N 1
ATOM 2254 C CA . ASP A 1 288 ? -7.299 -12.571 -49.225 1.00 34.84 288 ASP A CA 1
ATOM 2255 C C . ASP A 1 288 ? -8.286 -13.658 -48.754 1.00 34.84 288 ASP A C 1
ATOM 2257 O O . ASP A 1 288 ? -7.917 -14.807 -48.520 1.00 34.84 288 ASP A O 1
ATOM 2261 N N . ASP A 1 289 ? -9.530 -13.230 -48.546 1.00 37.97 289 ASP A N 1
ATOM 2262 C CA . ASP A 1 289 ? -10.781 -13.993 -48.513 1.00 37.97 289 ASP A CA 1
ATOM 2263 C C . ASP A 1 289 ? -10.859 -15.295 -47.672 1.00 37.97 289 ASP A C 1
ATOM 2265 O O . ASP A 1 289 ? -10.676 -16.408 -48.158 1.00 37.97 289 ASP A O 1
ATOM 2269 N N . GLY A 1 290 ? -11.318 -15.159 -46.418 1.00 39.56 290 GLY A N 1
ATOM 2270 C CA . GLY A 1 290 ? -12.315 -16.086 -45.852 1.00 39.56 290 GLY A CA 1
ATOM 2271 C C . GLY A 1 290 ? -11.877 -17.329 -45.061 1.00 39.56 290 GLY A C 1
ATOM 2272 O O . GLY A 1 290 ? -12.743 -18.154 -44.788 1.00 39.56 290 GLY A O 1
ATOM 2273 N N . PHE A 1 291 ? -10.616 -17.494 -44.642 1.00 38.81 291 PHE A N 1
ATOM 2274 C CA . PHE A 1 291 ? -10.202 -18.688 -43.876 1.00 38.81 291 PHE A CA 1
ATOM 2275 C C . PHE A 1 291 ? -9.405 -18.356 -42.602 1.00 38.81 291 PHE A C 1
ATOM 2277 O O . PHE A 1 291 ? -8.320 -17.783 -42.671 1.00 38.81 291 PHE A O 1
ATOM 2284 N N . GLU A 1 292 ? -9.918 -18.763 -41.434 1.00 39.94 292 GLU A N 1
ATOM 2285 C CA . GLU A 1 292 ? -9.198 -18.736 -40.151 1.00 39.94 292 GLU A CA 1
ATOM 2286 C C . GLU A 1 292 ? -8.448 -20.060 -39.921 1.00 39.94 292 GLU A C 1
ATOM 2288 O O . GLU A 1 292 ? -9.030 -21.146 -39.965 1.00 39.94 292 GLU A O 1
ATOM 2293 N N . LEU A 1 293 ? -7.144 -19.978 -39.640 1.00 40.19 293 LEU A N 1
ATOM 2294 C CA . LEU A 1 293 ? -6.343 -21.102 -39.148 1.00 40.19 293 LEU A CA 1
ATOM 2295 C C . LEU A 1 293 ? -6.247 -21.012 -37.622 1.00 40.19 293 LEU A C 1
ATOM 2297 O O . LEU A 1 293 ? -5.669 -20.064 -37.093 1.00 40.19 293 LEU A O 1
ATOM 2301 N N . VAL A 1 294 ? -6.767 -22.016 -36.910 1.00 41.50 294 VAL A N 1
ATOM 2302 C CA . VAL A 1 294 ? -6.720 -22.082 -35.439 1.00 41.50 294 VAL A CA 1
ATOM 2303 C C . VAL A 1 294 ? -5.702 -23.133 -34.992 1.00 41.50 294 VAL A C 1
ATOM 2305 O O . VAL A 1 294 ? -5.745 -24.290 -35.412 1.00 41.50 294 VAL A O 1
ATOM 2308 N N . CYS A 1 295 ? -4.774 -22.746 -34.115 1.00 43.78 295 CYS A N 1
ATOM 2309 C CA . CYS A 1 295 ? -3.822 -23.671 -33.498 1.00 43.78 295 CYS A CA 1
ATOM 2310 C C . CYS A 1 295 ? -4.536 -24.524 -32.432 1.00 43.78 295 CYS A C 1
ATOM 2312 O O . CYS A 1 295 ? -4.826 -24.035 -31.342 1.00 43.78 295 CYS A O 1
ATOM 2314 N N . LYS A 1 296 ? -4.802 -25.806 -32.720 1.00 38.31 296 LYS A N 1
ATOM 2315 C CA . LYS A 1 296 ? -5.594 -26.691 -31.838 1.00 38.31 296 LYS A CA 1
ATOM 2316 C C . LYS A 1 296 ? -5.006 -26.945 -30.442 1.00 38.31 296 LYS A C 1
ATOM 2318 O O . LYS A 1 296 ? -5.758 -27.304 -29.547 1.00 38.31 296 LYS A O 1
ATOM 2323 N N . ASN A 1 297 ? -3.694 -26.788 -30.243 1.00 41.22 297 ASN A N 1
ATOM 2324 C CA . ASN A 1 297 ? -3.013 -27.225 -29.012 1.00 41.22 297 ASN A CA 1
ATOM 2325 C C . ASN A 1 297 ? -2.188 -26.130 -28.311 1.00 41.22 297 ASN A C 1
ATOM 2327 O O . ASN A 1 297 ? -1.376 -26.450 -27.439 1.00 41.22 297 ASN A O 1
ATOM 2331 N N . GLY A 1 298 ? -2.389 -24.859 -28.677 1.00 45.47 298 GLY A N 1
ATOM 2332 C CA . GLY A 1 298 ? -1.551 -23.754 -28.210 1.00 45.47 298 GLY A CA 1
ATOM 2333 C C . GLY A 1 298 ? -0.136 -23.811 -28.797 1.00 45.47 298 GLY A C 1
ATOM 2334 O O . GLY A 1 298 ? 0.400 -24.874 -29.118 1.00 45.47 298 GLY A O 1
ATOM 2335 N N . TRP A 1 299 ? 0.477 -22.643 -28.979 1.00 40.84 299 TRP A N 1
ATOM 2336 C CA . TRP A 1 299 ? 1.836 -22.550 -29.504 1.00 40.84 299 TRP A CA 1
ATOM 2337 C C . TRP A 1 299 ? 2.835 -23.226 -28.550 1.00 40.84 299 TRP A C 1
ATOM 2339 O O . TRP A 1 299 ? 2.818 -22.979 -27.343 1.00 40.84 299 TRP A O 1
ATOM 2349 N N . LYS A 1 300 ? 3.713 -24.079 -29.092 1.00 38.62 300 LYS A N 1
ATOM 2350 C CA . LYS A 1 300 ? 4.851 -24.669 -28.373 1.00 38.62 300 LYS A CA 1
ATOM 2351 C C . LYS A 1 300 ? 6.154 -24.282 -29.078 1.00 38.62 300 LYS A C 1
ATOM 2353 O O . LYS A 1 300 ? 6.252 -24.513 -30.286 1.00 38.62 300 LYS A O 1
ATOM 2358 N N . PRO A 1 301 ? 7.165 -23.765 -28.358 1.00 36.81 301 PRO A N 1
ATOM 2359 C CA . PRO A 1 301 ? 8.478 -23.507 -28.941 1.00 36.81 301 PRO A CA 1
ATOM 2360 C C . PRO A 1 301 ? 9.081 -24.799 -29.523 1.00 36.81 301 PRO A C 1
ATOM 2362 O O . PRO A 1 301 ? 9.172 -25.807 -28.822 1.00 36.81 301 PRO A O 1
ATOM 2365 N N . GLY A 1 302 ? 9.466 -24.776 -30.805 1.00 47.91 302 GLY A N 1
ATOM 2366 C CA . GLY A 1 302 ? 10.138 -25.887 -31.501 1.00 47.91 302 GLY A CA 1
ATOM 2367 C C . GLY A 1 302 ? 9.244 -26.970 -32.131 1.00 47.91 302 GLY A C 1
ATOM 2368 O O . GLY A 1 302 ? 9.770 -27.991 -32.573 1.00 47.91 302 GLY A O 1
ATOM 2369 N N . GLY A 1 303 ? 7.918 -26.795 -32.176 1.00 43.19 303 GLY A N 1
ATOM 2370 C CA . GLY A 1 303 ? 7.006 -27.730 -32.855 1.00 43.19 303 GLY A CA 1
ATOM 2371 C C . GLY A 1 303 ? 6.971 -27.543 -34.378 1.00 43.19 303 GLY A C 1
ATOM 2372 O O . GLY A 1 303 ? 7.044 -26.417 -34.869 1.00 43.19 303 GLY A O 1
ATOM 2373 N N . ASP A 1 304 ? 6.829 -28.631 -35.139 1.00 46.16 304 ASP A N 1
ATOM 2374 C CA . ASP A 1 304 ? 6.586 -28.549 -36.578 1.00 46.16 304 ASP A CA 1
ATOM 2375 C C . ASP A 1 304 ? 5.149 -28.062 -36.858 1.00 46.16 304 ASP A C 1
ATOM 2377 O O . ASP A 1 304 ? 4.191 -28.401 -36.162 1.00 46.16 304 ASP A O 1
ATOM 2381 N N . CYS A 1 305 ? 4.967 -27.245 -37.899 1.00 45.50 305 CYS A N 1
ATOM 2382 C CA . CYS A 1 305 ? 3.664 -26.671 -38.274 1.00 45.50 305 CYS A CA 1
ATOM 2383 C C . CYS A 1 305 ? 2.691 -27.699 -38.897 1.00 45.50 305 CYS A C 1
ATOM 2385 O O . CYS A 1 305 ? 1.811 -27.336 -39.674 1.00 45.50 305 CYS A O 1
ATOM 2387 N N . SER A 1 306 ? 2.839 -28.986 -38.581 1.00 51.78 306 SER A N 1
ATOM 2388 C CA . SER A 1 306 ? 1.995 -30.083 -39.072 1.00 51.78 306 SER A CA 1
ATOM 2389 C C . SER A 1 306 ? 0.630 -30.169 -38.371 1.00 51.78 306 SER A C 1
ATOM 2391 O O . SER A 1 306 ? -0.223 -30.943 -38.790 1.00 51.78 306 SER A O 1
ATOM 2393 N N . HIS A 1 307 ? 0.411 -29.369 -37.320 1.00 47.34 307 HIS A N 1
ATOM 2394 C CA . HIS A 1 307 ? -0.767 -29.424 -36.442 1.00 47.34 307 HIS A CA 1
ATOM 2395 C C . HIS A 1 307 ? -1.884 -28.418 -36.777 1.00 47.34 307 HIS A C 1
ATOM 2397 O O . HIS A 1 307 ? -2.837 -28.283 -36.007 1.00 47.34 307 HIS A O 1
ATOM 2403 N N . PHE A 1 308 ? -1.786 -27.699 -37.896 1.00 44.81 308 PHE A N 1
ATOM 2404 C CA . PHE A 1 308 ? -2.860 -26.821 -38.363 1.00 44.81 308 PHE A CA 1
ATOM 2405 C C . PHE A 1 308 ? -3.845 -27.612 -39.233 1.00 44.81 308 PHE A C 1
ATOM 2407 O O . PHE A 1 308 ? -3.464 -28.152 -40.269 1.00 44.81 308 PHE A O 1
ATOM 2414 N N . GLU A 1 309 ? -5.116 -27.669 -38.831 1.00 47.44 309 GLU A N 1
ATOM 2415 C CA . GLU A 1 309 ? -6.204 -28.168 -39.680 1.00 47.44 309 GLU A CA 1
ATOM 2416 C C . GLU A 1 309 ? -6.996 -26.987 -40.247 1.00 47.44 309 GLU A C 1
ATOM 2418 O O . GLU A 1 309 ? -7.332 -26.049 -39.525 1.00 47.44 309 GLU A O 1
ATOM 2423 N N . GLY A 1 310 ? -7.297 -27.039 -41.546 1.00 43.88 310 GLY A N 1
ATOM 2424 C CA . GLY A 1 310 ? -8.188 -26.079 -42.188 1.00 43.88 310 GLY A CA 1
ATOM 2425 C C . GLY A 1 310 ? -9.637 -26.377 -41.820 1.00 43.88 310 GLY A C 1
ATOM 2426 O O . GLY A 1 310 ? -10.130 -27.475 -42.083 1.00 43.88 310 GLY A O 1
ATOM 2427 N N . VAL A 1 311 ? -10.328 -25.402 -41.234 1.00 42.84 311 VAL A N 1
ATOM 2428 C CA . VAL A 1 311 ? -11.778 -25.472 -41.045 1.00 42.84 311 VAL A CA 1
ATOM 2429 C C . VAL A 1 311 ? -12.422 -25.146 -42.391 1.00 42.84 311 VAL A C 1
ATOM 2431 O O . VAL A 1 311 ? -12.509 -23.989 -42.787 1.00 42.84 311 VAL A O 1
ATOM 2434 N N . THR A 1 312 ? -12.819 -26.167 -43.149 1.00 39.78 312 THR A N 1
ATOM 2435 C CA . THR A 1 312 ? -13.649 -25.966 -44.343 1.00 39.78 312 THR A CA 1
ATOM 2436 C C . THR A 1 312 ? -15.106 -25.825 -43.923 1.00 39.78 312 THR A C 1
ATOM 2438 O O . THR A 1 312 ? -15.595 -26.652 -43.152 1.00 39.78 312 THR A O 1
ATOM 2441 N N . GLU A 1 313 ? -15.798 -24.815 -44.451 1.00 41.22 313 GLU A N 1
ATOM 2442 C CA . GLU A 1 313 ? -17.240 -24.600 -44.293 1.00 41.22 313 GLU A CA 1
ATOM 2443 C C . GLU A 1 313 ? -18.029 -25.896 -44.549 1.00 41.22 313 GLU A C 1
ATOM 2445 O O . GLU A 1 313 ? -18.135 -26.344 -45.690 1.00 41.22 313 GLU A O 1
ATOM 2450 N N . ASN A 1 314 ? -18.505 -26.531 -43.470 1.00 44.22 314 ASN A N 1
ATOM 2451 C CA . ASN A 1 314 ? -19.704 -27.382 -43.354 1.00 44.22 314 ASN A CA 1
ATOM 2452 C C . ASN A 1 314 ? -19.680 -28.165 -42.024 1.00 44.22 314 ASN A C 1
ATOM 2454 O O . ASN A 1 314 ? -19.780 -29.392 -42.014 1.00 44.22 314 ASN A O 1
ATOM 2458 N N . ASN A 1 315 ? -19.564 -27.474 -40.887 1.00 37.22 315 ASN A N 1
ATOM 2459 C CA . ASN A 1 315 ? -19.880 -28.080 -39.594 1.00 37.22 315 ASN A CA 1
ATOM 2460 C C . ASN A 1 315 ? -20.822 -27.152 -38.804 1.00 37.22 315 ASN A C 1
ATOM 2462 O O . ASN A 1 315 ? -20.395 -26.056 -38.449 1.00 37.22 315 ASN A O 1
ATOM 2466 N N . PRO A 1 316 ? -22.096 -27.529 -38.582 1.00 39.53 316 PRO A N 1
ATOM 2467 C CA . PRO A 1 316 ? -23.075 -26.684 -37.902 1.00 39.53 316 PRO A CA 1
ATOM 2468 C C . PRO A 1 316 ? -23.042 -26.781 -36.367 1.00 39.53 316 PRO A C 1
ATOM 2470 O O . PRO A 1 316 ? -23.884 -26.166 -35.724 1.00 39.53 316 PRO A O 1
ATOM 2473 N N . ASP A 1 317 ? -22.087 -27.492 -35.767 1.00 39.31 317 ASP A N 1
ATOM 2474 C CA . ASP A 1 317 ? -22.032 -27.659 -34.311 1.00 39.31 317 ASP A CA 1
ATOM 2475 C C . ASP A 1 317 ? -20.999 -26.712 -33.678 1.00 39.31 317 ASP A C 1
ATOM 2477 O O . ASP A 1 317 ? -19.871 -27.094 -33.366 1.00 39.31 317 ASP A O 1
ATOM 2481 N N . THR A 1 318 ? -21.391 -25.450 -33.489 1.00 41.03 318 THR A N 1
ATOM 2482 C CA . THR A 1 318 ? -20.761 -24.547 -32.512 1.00 41.03 318 THR A CA 1
ATOM 2483 C C . THR A 1 318 ? -21.600 -24.524 -31.239 1.00 41.03 318 THR A C 1
ATOM 2485 O O . THR A 1 318 ? -22.216 -23.514 -30.920 1.00 41.03 318 THR A O 1
ATOM 2488 N N . ASP A 1 319 ? -21.626 -25.645 -30.530 1.00 39.31 319 ASP A N 1
ATOM 2489 C CA . ASP A 1 319 ? -22.000 -25.709 -29.119 1.00 39.31 319 ASP A CA 1
ATOM 2490 C C . ASP A 1 319 ? -20.874 -26.474 -28.414 1.00 39.31 319 ASP A C 1
ATOM 2492 O O . ASP A 1 319 ? -20.727 -27.674 -28.619 1.00 39.31 319 ASP A O 1
ATOM 2496 N N . ASP A 1 320 ? -20.048 -25.724 -27.673 1.00 39.88 320 ASP A N 1
ATOM 2497 C CA . ASP A 1 320 ? -19.044 -26.126 -26.666 1.00 39.88 320 ASP A CA 1
ATOM 2498 C C . ASP A 1 320 ? -17.667 -25.473 -26.882 1.00 39.88 320 ASP A C 1
ATOM 2500 O O . ASP A 1 320 ? -16.673 -26.115 -27.223 1.00 39.88 320 ASP A O 1
ATOM 2504 N N . VAL A 1 321 ? -17.582 -24.176 -26.571 1.00 28.16 321 VAL A N 1
ATOM 2505 C CA . VAL A 1 321 ? -16.350 -23.593 -26.021 1.00 28.16 321 VAL A CA 1
ATOM 2506 C C . VAL A 1 321 ? -16.741 -22.816 -24.761 1.00 28.16 321 VAL A C 1
ATOM 2508 O O . VAL A 1 321 ? -17.415 -21.793 -24.868 1.00 28.16 321 VAL A O 1
ATOM 2511 N N . PRO A 1 322 ? -16.387 -23.300 -23.559 1.00 31.75 322 PRO A N 1
ATOM 2512 C CA . PRO A 1 322 ? -16.643 -22.572 -22.330 1.00 31.75 322 PRO A CA 1
ATOM 2513 C C . PRO A 1 322 ? -15.516 -21.564 -22.115 1.00 31.75 322 PRO A C 1
ATOM 2515 O O . PRO A 1 322 ? -14.454 -21.996 -21.693 1.00 31.75 322 PRO A O 1
ATOM 2518 N N . PHE A 1 323 ? -15.737 -20.276 -22.392 1.00 31.11 323 PHE A N 1
ATOM 2519 C CA . PHE A 1 323 ? -15.113 -19.122 -21.716 1.00 31.11 323 PHE A CA 1
ATOM 2520 C C . PHE A 1 323 ? -15.914 -17.851 -22.014 1.00 31.11 323 PHE A C 1
ATOM 2522 O O . PHE A 1 323 ? -16.077 -17.522 -23.209 1.00 31.11 323 PHE A O 1
#

Secondary structure (DSSP, 8-state):
-HHHHHTT---PPPTT-------S----SSSSSSS---TT--EEEE-S--S-HHHHHHHHGGG-S-BTTBS--EEEESSSHHHHH--GGG-----------PPPPEEE-TTT--EEETT-SB-TTT-PBPPPPP-PPPPSS---S-SSTT-EEEEEEE--EEEEEEE--TT--TTSPPEEEEEEEEETTEEEEEEE-TT--THHHHHHHHHHHTT-SSPPPSSHHHHHHHHHTT-SPPPSEEEEEEETT-SS-EEEEEE--SSPPPPGGGHHHHSTTS-HHHHS----SS--EEETT---TT--GGGEEE--S----------